Protein AF-A0A955V5C5-F1 (afdb_monomer_lite)

Radius of gyration: 26.43 Å; chains: 1; bounding box: 74×96×53 Å

Secondary structure (DSSP, 8-state):
-------------PPP-----------------GGGHHHHHHHHHHHHHHHS-TTTS-HHHHHHHHHHHHH-HHHHHHHHHHHHS--TTTSHHHHHHTTSEEE-HHHHHHHHHHHHHHT---GGGSHHHHTTEEE-B-TTSEESSGGGBTTEEEES-TTSS--EEEEEPPPTTSB-GGG-----SSEEEEETTEEEEEEEEEE-TTSB-SS--TTSEEEEEPTT-EEE-TTTTSSEEEPPPPTT-B-S-GGGSPTTEEEETTEEEEPPEE-STT-B--SSSSSSPEE-GGGT-EEETTEEE---SS-TT-B--TT---TTSS-TTEEE-TTSBEEEPBPTTSB-SSGGGBTTS-EETTTTEE------

pLDDT: mean 85.46, std 15.4, range [24.84, 97.94]

Structure (mmCIF, N/CA/C/O backbone):
data_AF-A0A955V5C5-F1
#
_entry.id   AF-A0A955V5C5-F1
#
loop_
_atom_site.group_PDB
_atom_site.id
_atom_site.type_symbol
_atom_site.label_atom_id
_atom_site.label_alt_id
_atom_site.label_comp_id
_atom_site.label_asym_id
_atom_site.label_entity_id
_atom_site.label_seq_id
_atom_site.pdbx_PDB_ins_code
_atom_site.Cartn_x
_atom_site.Cartn_y
_atom_site.Cartn_z
_atom_site.occupancy
_atom_site.B_iso_or_equiv
_atom_site.auth_seq_id
_atom_site.auth_comp_id
_atom_site.auth_asym_id
_atom_site.auth_atom_id
_atom_site.pdbx_PDB_model_num
ATOM 1 N N . MET A 1 1 ? -41.427 -70.693 -26.952 1.00 33.69 1 MET A N 1
ATOM 2 C CA . MET A 1 1 ? -40.943 -70.619 -25.551 1.00 33.69 1 MET A CA 1
ATOM 3 C C . MET A 1 1 ? -41.249 -69.189 -25.090 1.00 33.69 1 MET A C 1
ATOM 5 O O . MET A 1 1 ? -40.955 -68.292 -25.861 1.00 33.69 1 MET A O 1
ATOM 9 N N . ARG A 1 2 ? -42.164 -68.959 -24.129 1.00 27.53 2 ARG A N 1
ATOM 10 C CA . ARG A 1 2 ? -41.874 -68.698 -22.691 1.00 27.53 2 ARG A CA 1
ATOM 11 C C . ARG A 1 2 ? -40.772 -67.631 -22.507 1.00 27.53 2 ARG A C 1
ATOM 13 O O . ARG A 1 2 ? -39.658 -67.944 -22.901 1.00 27.53 2 ARG A O 1
ATOM 20 N N . HIS A 1 3 ? -40.955 -66.434 -21.924 1.00 25.06 3 HIS A N 1
ATOM 21 C CA . HIS A 1 3 ? -42.086 -65.648 -21.342 1.00 25.06 3 HIS A CA 1
ATOM 22 C C . HIS A 1 3 ? -41.760 -64.124 -21.585 1.00 25.06 3 HIS A C 1
ATOM 24 O O . HIS A 1 3 ? -40.602 -63.847 -21.876 1.00 25.06 3 HIS A O 1
ATOM 30 N N . VAL A 1 4 ? -42.632 -63.091 -21.673 1.00 26.89 4 VAL A N 1
ATOM 31 C CA . VAL A 1 4 ? -43.800 -62.603 -20.872 1.00 26.89 4 VAL A CA 1
ATOM 32 C C . VAL A 1 4 ? -43.359 -62.044 -19.499 1.00 26.89 4 VAL A C 1
ATOM 34 O O . VAL A 1 4 ? -42.840 -62.826 -18.715 1.00 26.89 4 VAL A O 1
ATOM 37 N N . THR A 1 5 ? -43.493 -60.762 -19.099 1.00 29.14 5 THR A N 1
ATOM 38 C CA . THR A 1 5 ? -44.089 -59.478 -19.620 1.00 29.14 5 THR A CA 1
ATOM 39 C C . THR A 1 5 ? -43.264 -58.293 -19.020 1.00 29.14 5 THR A C 1
ATOM 41 O O . THR A 1 5 ? -42.301 -58.589 -18.323 1.00 29.14 5 THR A O 1
ATOM 44 N N . SER A 1 6 ? -43.462 -56.965 -19.164 1.00 26.33 6 SER A N 1
ATOM 45 C CA . SER A 1 6 ? -44.472 -55.996 -19.692 1.00 26.33 6 SER A CA 1
ATOM 46 C C . SER A 1 6 ? -43.717 -54.674 -20.052 1.00 26.33 6 SER A C 1
ATOM 48 O O . SER A 1 6 ? -42.523 -54.611 -19.781 1.00 26.33 6 SER A O 1
ATOM 50 N N . LEU A 1 7 ? -44.205 -53.582 -20.676 1.00 27.39 7 LEU A N 1
ATOM 51 C CA . LEU A 1 7 ? -45.524 -52.980 -20.997 1.00 27.39 7 LEU A CA 1
ATOM 52 C C . LEU A 1 7 ? -46.204 -52.113 -19.893 1.00 27.39 7 LEU A C 1
ATOM 54 O O . LEU A 1 7 ? -46.918 -52.648 -19.047 1.00 27.39 7 LEU A O 1
ATOM 58 N N . LEU A 1 8 ? -46.065 -50.773 -19.982 1.00 24.84 8 LEU A N 1
ATOM 59 C CA . LEU A 1 8 ? -46.975 -49.737 -19.429 1.00 24.84 8 LEU A CA 1
ATOM 60 C C . LEU A 1 8 ? -46.931 -48.449 -20.300 1.00 24.84 8 LEU A C 1
ATOM 62 O O . LEU A 1 8 ? -46.049 -48.325 -21.148 1.00 24.84 8 LEU A O 1
ATOM 66 N N . PHE A 1 9 ? -47.920 -47.551 -20.176 1.00 31.42 9 PHE A N 1
ATOM 67 C CA . PHE A 1 9 ? -48.316 -46.589 -21.226 1.00 31.42 9 PHE A CA 1
ATOM 68 C C . PHE A 1 9 ? -48.916 -45.291 -20.639 1.00 31.42 9 PHE A C 1
ATOM 70 O O . PHE A 1 9 ? -49.525 -45.335 -19.572 1.00 31.42 9 PHE A O 1
ATOM 77 N N . GLY A 1 10 ? -48.843 -44.175 -21.379 1.00 28.12 10 GLY A N 1
ATOM 78 C CA . GLY A 1 10 ? -49.492 -42.889 -21.054 1.00 28.12 10 GLY A CA 1
ATOM 79 C C . GLY A 1 10 ? -48.509 -41.775 -20.640 1.00 28.12 10 GLY A C 1
ATOM 80 O O . GLY A 1 10 ? -47.426 -42.068 -20.152 1.00 28.12 10 GLY A O 1
ATOM 81 N N . LEU A 1 11 ? -48.810 -40.485 -20.833 1.00 30.36 11 LEU A N 1
ATOM 82 C CA . LEU A 1 11 ? -50.023 -39.863 -21.389 1.00 30.36 11 LEU A CA 1
ATOM 83 C C . LEU A 1 11 ? -49.635 -38.594 -22.182 1.00 30.36 11 LEU A C 1
ATOM 85 O O . LEU A 1 11 ? -48.767 -37.849 -21.735 1.00 30.36 11 LEU A O 1
ATOM 89 N N . LEU A 1 12 ? -50.276 -38.313 -23.325 1.00 40.34 12 LEU A N 1
ATOM 90 C CA . LEU A 1 12 ? -50.123 -37.006 -23.983 1.00 40.34 12 LEU A CA 1
ATOM 91 C C . LEU A 1 12 ? -50.972 -35.952 -23.263 1.00 40.34 12 LEU A C 1
ATOM 93 O O . LEU A 1 12 ? -52.177 -36.136 -23.100 1.00 40.34 12 LEU A O 1
ATOM 97 N N . ALA A 1 13 ? -50.359 -34.815 -22.941 1.00 38.25 13 ALA A N 1
ATOM 98 C CA . ALA A 1 13 ? -51.045 -33.577 -22.593 1.00 38.25 13 ALA A CA 1
ATOM 99 C C . ALA A 1 13 ? -50.516 -32.456 -23.499 1.00 38.25 13 ALA A C 1
ATOM 101 O O . ALA A 1 13 ? -49.307 -32.246 -23.588 1.00 38.25 13 ALA A O 1
ATOM 102 N N . ALA A 1 14 ? -51.411 -31.754 -24.195 1.00 48.75 14 ALA A N 1
ATOM 103 C CA . ALA A 1 14 ? -51.038 -30.606 -25.012 1.00 48.75 14 ALA A CA 1
ATOM 104 C C . ALA A 1 14 ? -50.900 -29.365 -24.118 1.00 48.75 14 ALA A C 1
ATOM 106 O O . ALA A 1 14 ? -51.868 -28.950 -23.482 1.00 48.75 14 ALA A O 1
ATOM 107 N N . VAL A 1 15 ? -49.705 -28.775 -24.085 1.00 47.34 15 VAL A 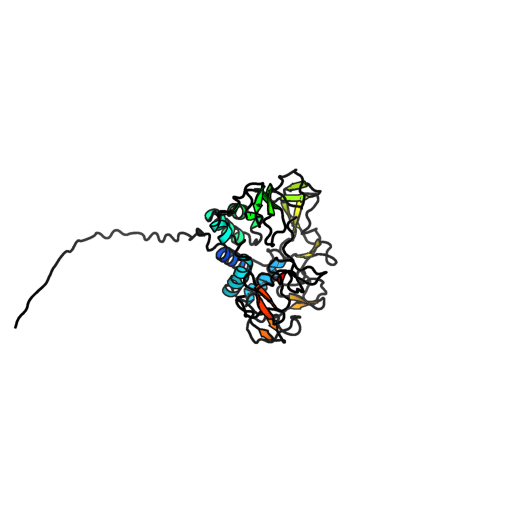N 1
ATOM 108 C CA . VAL A 1 15 ? -49.422 -27.518 -23.378 1.00 47.34 15 VAL A CA 1
ATOM 109 C C . VAL A 1 15 ? -49.365 -26.389 -24.415 1.00 47.34 15 VAL A C 1
ATOM 111 O O . VAL A 1 15 ? -48.707 -26.564 -25.443 1.00 47.34 15 VAL A O 1
ATOM 114 N N . PRO A 1 16 ? -50.052 -25.250 -24.209 1.00 52.25 16 PRO A N 1
ATOM 115 C CA . PRO A 1 16 ? -49.981 -24.129 -25.138 1.00 52.25 16 PRO A CA 1
ATOM 116 C C . PRO A 1 16 ? -48.586 -23.492 -25.128 1.00 52.25 16 PRO A C 1
ATOM 118 O O . PRO A 1 16 ? -47.964 -23.344 -24.077 1.00 52.25 16 PRO A O 1
ATOM 121 N N . LEU A 1 17 ? -48.128 -23.055 -26.304 1.00 48.47 17 LEU A N 1
ATOM 122 C CA . LEU A 1 17 ? -46.922 -22.242 -26.462 1.00 48.47 17 LEU A CA 1
ATOM 123 C C . LEU A 1 17 ? -47.148 -20.844 -25.869 1.00 48.47 17 LEU A C 1
ATOM 125 O O . LEU A 1 17 ? -47.507 -19.902 -26.574 1.00 48.47 17 LEU A O 1
ATOM 129 N N . LEU A 1 18 ? -46.926 -20.709 -24.562 1.00 47.41 18 LEU A N 1
ATOM 130 C CA . LEU A 1 18 ? -46.624 -19.416 -23.964 1.00 47.41 18 LEU A CA 1
ATOM 131 C C . LEU A 1 18 ? -45.230 -19.000 -24.433 1.00 47.41 18 LEU A C 1
ATOM 133 O O . LEU A 1 18 ? -44.246 -19.686 -24.159 1.00 47.41 18 LEU A O 1
ATOM 137 N N . ALA A 1 19 ? -45.154 -17.873 -25.137 1.00 52.81 19 ALA A N 1
ATOM 138 C CA . ALA A 1 19 ? -43.891 -17.217 -25.432 1.00 52.81 19 ALA A CA 1
ATOM 139 C C . ALA A 1 19 ? -43.334 -16.628 -24.129 1.00 52.81 19 ALA A C 1
ATOM 141 O O . ALA A 1 19 ? -43.614 -15.482 -23.780 1.00 52.81 19 ALA A O 1
ATOM 142 N N . ALA A 1 20 ? -42.582 -17.439 -23.387 1.00 45.38 20 ALA A N 1
ATOM 143 C CA . ALA A 1 20 ? -41.737 -16.936 -22.322 1.00 45.38 20 ALA A CA 1
ATOM 144 C C . ALA A 1 20 ? -40.643 -16.080 -22.968 1.00 45.38 20 ALA A C 1
ATOM 146 O O . ALA A 1 20 ? -39.737 -16.608 -23.613 1.00 45.38 20 ALA A O 1
ATOM 147 N N . CYS A 1 21 ? -40.737 -14.760 -22.808 1.00 61.56 21 CYS A N 1
ATOM 148 C CA . CYS A 1 21 ? -39.557 -13.920 -22.928 1.00 61.56 21 CYS A CA 1
ATOM 149 C C . CYS A 1 21 ? -38.563 -14.437 -21.887 1.00 61.56 21 CYS A C 1
ATOM 151 O O . CYS A 1 21 ? -38.860 -14.396 -20.692 1.00 61.56 21 CYS A O 1
ATOM 153 N N . GLY A 1 22 ? -37.435 -14.979 -22.348 1.00 45.78 22 GLY A N 1
ATOM 154 C CA . GLY A 1 22 ? -36.304 -15.261 -21.480 1.00 45.78 22 GLY A CA 1
ATOM 155 C C . GLY A 1 22 ? -35.820 -13.929 -20.940 1.00 45.78 22 GLY A C 1
ATOM 156 O O . GLY A 1 22 ? -35.173 -13.173 -21.660 1.00 45.78 22 GLY A O 1
ATOM 157 N N . ASP A 1 23 ? -36.217 -13.613 -19.713 1.00 46.69 23 ASP A N 1
ATOM 158 C CA . ASP A 1 23 ? -35.634 -12.512 -18.969 1.00 46.69 23 ASP A CA 1
ATOM 159 C C . ASP A 1 23 ? -34.246 -13.005 -18.554 1.00 46.69 23 ASP A C 1
ATOM 161 O O . ASP A 1 23 ? -34.081 -13.627 -17.501 1.00 46.69 23 ASP A O 1
ATOM 165 N N . ASP A 1 24 ? -33.276 -12.843 -19.465 1.00 47.06 24 ASP A N 1
ATOM 166 C CA . ASP A 1 24 ? -31.852 -13.126 -19.264 1.00 47.06 24 ASP A CA 1
ATOM 167 C C . ASP A 1 24 ? -31.297 -12.100 -18.269 1.00 47.06 24 ASP A C 1
ATOM 169 O O . ASP A 1 24 ? -30.481 -11.230 -18.581 1.00 47.06 24 ASP A O 1
ATOM 173 N N . GLY A 1 25 ? -31.809 -12.198 -17.042 1.00 46.94 25 GLY A N 1
ATOM 174 C CA . GLY A 1 25 ? -31.431 -11.425 -15.884 1.00 46.94 25 GLY A CA 1
ATOM 175 C C . GLY A 1 25 ? -30.006 -11.777 -15.515 1.00 46.94 25 GLY A C 1
ATOM 176 O O . GLY A 1 25 ? -29.771 -12.575 -14.608 1.00 46.94 25 GLY A O 1
ATOM 177 N N . GLY A 1 26 ? -29.064 -11.140 -16.211 1.00 51.06 26 GLY A N 1
ATOM 178 C CA . GLY A 1 26 ? -27.671 -10.991 -15.823 1.00 51.06 26 GLY A CA 1
ATOM 179 C C . GLY A 1 26 ? -27.587 -10.181 -14.536 1.00 51.06 26 GLY A C 1
ATOM 180 O O . GLY A 1 26 ? -27.101 -9.052 -14.528 1.00 51.06 26 GLY A O 1
ATOM 181 N N . GLY A 1 27 ? -28.115 -10.753 -13.453 1.00 51.66 27 GLY A N 1
ATOM 182 C CA . GLY A 1 27 ? -27.965 -10.251 -12.107 1.00 51.66 27 GLY A CA 1
ATOM 183 C C . GLY A 1 27 ? -26.479 -10.199 -11.824 1.00 51.66 27 GLY A C 1
ATOM 184 O O . GLY A 1 27 ? -25.839 -11.242 -11.678 1.00 51.66 27 GLY A O 1
ATOM 185 N N . SER A 1 28 ? -25.940 -8.978 -11.808 1.00 56.78 28 SER A N 1
ATOM 186 C CA . SER A 1 28 ? -24.555 -8.728 -11.435 1.00 56.78 28 SER A CA 1
ATOM 187 C C . SER A 1 28 ? -24.291 -9.474 -10.136 1.00 56.78 28 SER A C 1
ATOM 189 O O . SER A 1 28 ? -24.973 -9.231 -9.136 1.00 56.78 28 SER A O 1
ATOM 191 N N . SER A 1 29 ? -23.372 -10.440 -10.185 1.00 62.16 29 SER A N 1
ATOM 192 C CA . SER A 1 29 ? -23.019 -11.279 -9.042 1.00 62.16 29 SER A CA 1
ATOM 193 C C . SER A 1 29 ? -22.189 -10.445 -8.075 1.00 62.16 29 SER A C 1
ATOM 195 O O . SER A 1 29 ? -20.972 -10.582 -8.008 1.00 62.16 29 SER A O 1
ATOM 197 N N . GLY A 1 30 ? -22.866 -9.523 -7.386 1.00 70.25 30 GLY A N 1
ATOM 198 C CA . GLY A 1 30 ? -22.280 -8.677 -6.360 1.00 70.25 30 GLY A CA 1
ATOM 199 C C . GLY A 1 30 ? -21.586 -9.534 -5.311 1.00 70.25 30 GLY A C 1
ATOM 200 O O . GLY A 1 30 ? -21.964 -10.684 -5.075 1.00 70.25 30 GLY A O 1
ATOM 201 N N . VAL A 1 31 ? -20.551 -8.979 -4.694 1.00 75.62 31 VAL A N 1
ATOM 202 C CA . VAL A 1 31 ? -19.661 -9.727 -3.808 1.00 75.62 31 VAL A CA 1
ATOM 203 C C . VAL A 1 31 ? -20.363 -9.969 -2.470 1.00 75.62 31 VAL A C 1
ATOM 205 O O . VAL A 1 31 ? -20.221 -9.213 -1.517 1.00 75.62 31 VAL A O 1
ATOM 208 N N . THR A 1 32 ? -21.183 -11.019 -2.416 1.00 80.44 32 THR A N 1
ATOM 209 C CA . THR A 1 32 ? -22.024 -11.368 -1.259 1.00 80.44 32 THR A CA 1
ATOM 210 C C . THR A 1 32 ? -21.367 -12.340 -0.280 1.00 80.44 32 THR A C 1
ATOM 212 O O . THR A 1 32 ? -21.957 -12.628 0.758 1.00 80.44 32 THR A O 1
ATOM 215 N N . SER A 1 33 ? -20.186 -12.879 -0.598 1.00 92.12 33 SER A N 1
ATOM 216 C CA . SER A 1 33 ? -19.415 -13.737 0.311 1.00 92.12 33 SER A CA 1
ATOM 217 C C . SER A 1 33 ? -18.205 -12.972 0.844 1.00 92.12 33 SER A C 1
ATOM 219 O O . SER A 1 33 ? -17.474 -12.417 0.024 1.00 92.12 33 SER A O 1
ATOM 221 N N . PRO A 1 34 ? -17.935 -13.003 2.163 1.00 92.31 34 PRO A N 1
ATOM 222 C CA . PRO A 1 34 ? -16.652 -12.573 2.708 1.00 92.31 34 PRO A CA 1
ATOM 223 C C . PRO A 1 34 ? -15.476 -13.357 2.120 1.00 92.31 34 PRO A C 1
ATOM 225 O O . PRO A 1 34 ? -14.408 -12.794 1.981 1.00 92.31 34 PRO A O 1
ATOM 228 N N . SER A 1 35 ? -15.678 -14.621 1.721 1.00 91.88 35 SER A N 1
ATOM 229 C CA . SER A 1 35 ? -14.629 -15.542 1.244 1.00 91.88 35 SER A CA 1
ATOM 230 C C . SER A 1 35 ? -14.081 -15.250 -0.172 1.00 91.88 35 SER A C 1
ATOM 232 O O . SER A 1 35 ? -13.741 -16.188 -0.903 1.00 91.88 35 SER A O 1
ATOM 234 N N . ARG A 1 36 ? -14.210 -14.000 -0.629 1.00 93.06 36 ARG A N 1
ATOM 235 C CA . ARG A 1 36 ? -13.770 -13.463 -1.932 1.00 93.06 36 ARG A CA 1
ATOM 236 C C . ARG A 1 36 ? -13.404 -11.972 -1.831 1.00 93.06 36 ARG A C 1
ATOM 238 O O . ARG A 1 36 ? -13.372 -11.292 -2.857 1.00 93.06 36 ARG A O 1
ATOM 245 N N . ILE A 1 37 ? -13.181 -11.437 -0.627 1.00 92.56 37 ILE A N 1
ATOM 246 C CA . ILE A 1 37 ? -12.833 -10.019 -0.436 1.00 92.56 37 ILE A CA 1
ATOM 247 C C . ILE A 1 37 ? -11.498 -9.743 -1.127 1.00 92.56 37 ILE A C 1
ATOM 249 O O . ILE A 1 37 ? -11.409 -8.840 -1.961 1.00 92.56 37 ILE A O 1
ATOM 253 N N . ASP A 1 38 ? -10.499 -10.578 -0.850 1.00 91.12 38 ASP A N 1
ATOM 254 C CA . ASP A 1 38 ? -9.128 -10.351 -1.304 1.00 91.12 38 ASP A CA 1
ATOM 255 C C . ASP A 1 38 ? -8.992 -10.608 -2.817 1.00 91.12 38 ASP A C 1
ATOM 257 O O . ASP A 1 38 ? -8.320 -9.858 -3.528 1.00 91.12 38 ASP A O 1
ATOM 261 N N . GLU A 1 39 ? -9.722 -11.605 -3.339 1.00 92.25 39 GLU A N 1
ATOM 262 C CA . GLU A 1 39 ? -9.827 -11.895 -4.777 1.00 92.25 39 GLU A CA 1
ATOM 263 C C . GLU A 1 39 ? -10.420 -10.705 -5.551 1.00 92.25 39 GLU A C 1
ATOM 265 O O . GLU A 1 39 ? -9.890 -10.302 -6.588 1.00 92.25 39 GLU A O 1
ATOM 270 N N . GLU A 1 40 ? -11.509 -10.118 -5.048 1.00 94.56 40 GLU A N 1
ATOM 271 C CA . GLU A 1 40 ? -12.215 -9.018 -5.711 1.00 94.56 40 GLU A CA 1
ATOM 272 C C . GLU A 1 40 ? -11.496 -7.670 -5.530 1.00 94.56 40 GLU A C 1
ATOM 274 O O . GLU A 1 40 ? -11.513 -6.847 -6.450 1.00 94.56 40 GLU A O 1
ATOM 279 N N . MET A 1 41 ? -10.780 -7.453 -4.419 1.00 93.69 41 MET A N 1
ATOM 280 C CA . MET A 1 41 ? -9.831 -6.338 -4.277 1.00 93.69 41 MET A CA 1
ATOM 281 C C . MET A 1 41 ? -8.691 -6.448 -5.294 1.00 93.69 41 MET A C 1
ATOM 283 O O . MET A 1 41 ? -8.454 -5.499 -6.045 1.00 93.69 41 MET A O 1
ATOM 287 N N . ALA A 1 42 ? -8.024 -7.603 -5.378 1.00 93.69 42 ALA A N 1
ATOM 288 C CA . ALA A 1 42 ? -6.923 -7.821 -6.316 1.00 93.69 42 ALA A CA 1
ATOM 289 C C . ALA A 1 42 ? -7.380 -7.737 -7.781 1.00 93.69 42 ALA A C 1
ATOM 291 O O . ALA A 1 42 ? -6.705 -7.123 -8.611 1.00 93.69 42 ALA A O 1
ATOM 292 N N . ALA A 1 43 ? -8.561 -8.279 -8.102 1.00 94.75 43 ALA A N 1
ATOM 293 C CA . ALA A 1 43 ? -9.184 -8.103 -9.408 1.00 94.75 43 ALA A CA 1
ATOM 294 C C . ALA A 1 43 ? -9.437 -6.622 -9.716 1.00 94.75 43 ALA A C 1
ATOM 296 O O . ALA A 1 43 ? -9.037 -6.153 -10.777 1.00 94.75 43 ALA A O 1
ATOM 297 N N . THR A 1 44 ? -10.023 -5.875 -8.778 1.00 94.38 44 THR A N 1
ATOM 298 C CA . THR A 1 44 ? -10.321 -4.442 -8.933 1.00 94.38 44 THR A CA 1
ATOM 299 C C . THR A 1 44 ? -9.067 -3.599 -9.145 1.00 94.38 44 THR A C 1
ATOM 301 O O . THR A 1 44 ? -9.041 -2.772 -10.053 1.00 94.38 44 THR A O 1
ATOM 304 N N . PHE A 1 45 ? -8.015 -3.832 -8.360 1.00 93.25 45 PHE A N 1
ATOM 305 C CA . PHE A 1 45 ? -6.741 -3.124 -8.488 1.00 93.25 45 PHE A CA 1
ATOM 306 C C . PHE A 1 45 ? -6.095 -3.388 -9.857 1.00 93.25 45 PHE A C 1
ATOM 308 O O . PHE A 1 45 ? -5.728 -2.451 -10.561 1.00 93.25 45 PHE A O 1
ATOM 315 N N . CYS A 1 46 ? -6.039 -4.649 -10.296 1.00 94.50 46 CYS A N 1
ATOM 316 C CA . CYS A 1 46 ? -5.510 -5.002 -11.615 1.00 94.50 46 CYS A CA 1
ATOM 317 C C . CYS A 1 46 ? -6.383 -4.507 -12.782 1.00 94.50 46 CYS A C 1
ATOM 319 O O . CYS A 1 46 ? -5.844 -4.174 -13.836 1.00 94.50 46 CYS A O 1
ATOM 321 N N . ASP A 1 47 ? -7.706 -4.419 -12.610 1.00 93.62 47 ASP A N 1
ATOM 322 C CA . ASP A 1 47 ? -8.609 -3.825 -13.602 1.00 93.62 47 ASP A CA 1
ATOM 323 C C . ASP A 1 47 ? -8.358 -2.315 -13.743 1.00 93.62 47 ASP A C 1
ATOM 325 O O . ASP A 1 47 ? -8.331 -1.811 -14.865 1.00 93.62 47 ASP A O 1
ATOM 329 N N . ILE A 1 48 ? -8.124 -1.598 -12.634 1.00 91.81 48 ILE A N 1
ATOM 330 C CA . ILE A 1 48 ? -7.718 -0.181 -12.633 1.00 91.81 48 ILE A CA 1
ATOM 331 C C . ILE A 1 48 ? -6.383 -0.028 -13.374 1.00 91.81 48 ILE A C 1
ATOM 333 O O . ILE A 1 48 ? -6.325 0.687 -14.372 1.00 91.81 48 ILE A O 1
ATOM 337 N N . LEU A 1 49 ? -5.342 -0.766 -12.970 1.00 90.50 49 LEU A N 1
ATOM 338 C CA . LEU A 1 49 ? -4.013 -0.708 -13.600 1.00 90.50 49 LEU A CA 1
ATOM 339 C C . LEU A 1 49 ? -4.009 -1.024 -15.108 1.00 90.50 49 LEU A C 1
ATOM 341 O O . LEU A 1 49 ? -3.115 -0.572 -15.817 1.00 90.50 49 LEU A O 1
ATOM 345 N N . ALA A 1 50 ? -4.968 -1.818 -15.594 1.00 90.69 50 ALA A N 1
ATOM 346 C CA . ALA A 1 50 ? -5.054 -2.229 -16.996 1.00 90.69 50 ALA A CA 1
ATOM 347 C C . ALA A 1 50 ? -5.982 -1.356 -17.865 1.00 90.69 50 ALA A C 1
ATOM 349 O O . ALA A 1 50 ? -5.948 -1.484 -19.090 1.00 90.69 50 ALA A O 1
ATOM 350 N N . SER A 1 51 ? -6.837 -0.522 -17.262 1.00 89.12 51 SER A N 1
ATOM 351 C CA . SER A 1 51 ? -7.871 0.254 -17.973 1.00 89.12 51 SER A CA 1
ATOM 352 C C . SER A 1 51 ? -7.770 1.771 -17.794 1.00 89.12 51 SER A C 1
ATOM 354 O O . SER A 1 51 ? -8.275 2.514 -18.637 1.00 89.12 51 SER A O 1
ATOM 356 N N . CYS A 1 52 ? -7.109 2.231 -16.732 1.00 87.88 52 CYS A N 1
ATOM 357 C CA . CYS A 1 52 ? -6.945 3.641 -16.410 1.00 87.88 52 CYS A CA 1
ATOM 358 C C . CYS A 1 52 ? -5.667 4.229 -17.014 1.00 87.88 52 CYS A C 1
ATOM 360 O O . CYS A 1 52 ? -4.629 3.575 -17.084 1.00 87.88 52 CYS A O 1
ATOM 362 N N . ASP A 1 53 ? -5.735 5.499 -17.411 1.00 80.12 53 ASP A N 1
ATOM 363 C CA . ASP A 1 53 ? -4.572 6.239 -17.894 1.00 80.12 53 ASP A CA 1
ATOM 364 C C . ASP A 1 53 ? -3.632 6.567 -16.718 1.00 80.12 53 ASP A C 1
ATOM 366 O O . ASP A 1 53 ? -4.009 7.269 -15.770 1.00 80.12 53 ASP A O 1
ATOM 370 N N . ALA A 1 54 ? -2.394 6.076 -16.801 1.00 67.00 54 ALA A N 1
ATOM 371 C CA . ALA A 1 54 ? -1.336 6.264 -15.811 1.00 67.00 54 ALA A CA 1
ATOM 372 C C . ALA A 1 54 ? -0.917 7.739 -15.617 1.00 67.00 54 ALA A C 1
ATOM 374 O O . ALA A 1 54 ? -0.201 8.055 -14.670 1.00 67.00 54 ALA A O 1
ATOM 375 N N . THR A 1 55 ? -1.378 8.666 -16.463 1.00 58.84 55 THR A N 1
ATOM 376 C CA . THR A 1 55 ? -1.228 10.118 -16.255 1.00 58.84 55 THR A CA 1
ATOM 377 C C . THR A 1 55 ? -2.222 10.717 -15.255 1.00 58.84 55 THR A C 1
ATOM 379 O O . THR A 1 55 ? -2.036 11.867 -14.850 1.00 58.84 55 THR A O 1
ATOM 382 N N . SER A 1 56 ? -3.267 9.973 -14.871 1.00 53.78 56 SER A N 1
ATOM 383 C CA . SER A 1 56 ? -4.333 10.421 -13.957 1.00 53.78 56 SER A CA 1
ATOM 384 C C . SER A 1 56 ? -4.265 9.802 -12.557 1.00 53.78 56 SER A C 1
ATOM 386 O O . SER A 1 56 ? -4.730 10.411 -11.594 1.00 53.78 56 SER A O 1
ATOM 388 N N . ALA A 1 57 ? -3.671 8.614 -12.435 1.00 50.59 57 ALA A N 1
ATOM 389 C CA . ALA A 1 57 ? -3.475 7.929 -11.165 1.00 50.59 57 ALA A CA 1
ATOM 390 C C . ALA A 1 57 ? -2.161 8.371 -10.484 1.00 50.59 57 ALA A C 1
ATOM 392 O O . ALA A 1 57 ? -1.224 8.836 -11.134 1.00 50.59 57 ALA A O 1
ATOM 393 N N . GLN A 1 58 ? -2.091 8.247 -9.153 1.00 64.12 58 GLN A N 1
ATOM 394 C CA . GLN A 1 58 ? -0.960 8.744 -8.353 1.00 64.12 58 GLN A CA 1
ATOM 395 C C . GLN A 1 58 ? 0.372 8.119 -8.801 1.00 64.12 58 GLN A C 1
ATOM 397 O O . GLN A 1 58 ? 0.402 6.941 -9.155 1.00 64.12 58 GLN A O 1
ATOM 402 N N . THR A 1 59 ? 1.479 8.870 -8.746 1.00 64.44 59 THR A N 1
ATOM 403 C CA . THR A 1 59 ? 2.763 8.545 -9.409 1.00 64.44 59 THR A CA 1
ATOM 404 C C . THR A 1 59 ? 3.278 7.116 -9.186 1.00 64.44 59 THR A C 1
ATOM 406 O O . THR A 1 59 ? 3.899 6.540 -10.077 1.00 64.44 59 THR A O 1
ATOM 409 N N . GLU A 1 60 ? 3.015 6.520 -8.022 1.00 69.12 60 GLU A N 1
ATOM 410 C CA . GLU A 1 60 ? 3.409 5.144 -7.687 1.00 69.12 60 GLU A CA 1
ATOM 411 C C . GLU A 1 60 ? 2.693 4.088 -8.547 1.00 69.12 60 GLU A C 1
ATOM 413 O O . GLU A 1 60 ? 3.305 3.110 -8.980 1.00 69.12 60 GLU A O 1
ATOM 418 N N . THR A 1 61 ? 1.414 4.312 -8.871 1.00 78.75 61 THR A N 1
ATOM 419 C CA . THR A 1 61 ? 0.604 3.403 -9.701 1.00 78.75 61 THR A CA 1
ATOM 420 C C . THR A 1 61 ? 1.168 3.226 -11.108 1.00 78.75 61 THR A C 1
ATOM 422 O O . THR A 1 61 ? 0.973 2.168 -11.696 1.00 78.75 61 THR A O 1
ATOM 425 N N . ARG A 1 62 ? 1.934 4.198 -11.627 1.00 82.00 62 ARG A N 1
ATOM 426 C CA . ARG A 1 62 ? 2.570 4.132 -12.955 1.00 82.00 62 ARG A CA 1
ATOM 427 C C . ARG A 1 62 ? 3.543 2.957 -13.066 1.00 82.00 62 ARG A C 1
ATOM 429 O O . ARG A 1 62 ? 3.567 2.267 -14.082 1.00 82.00 62 ARG A O 1
ATOM 436 N N . ILE A 1 63 ? 4.302 2.691 -11.999 1.00 83.50 63 ILE A N 1
ATOM 437 C CA . ILE A 1 63 ? 5.231 1.554 -11.933 1.00 83.50 63 ILE A CA 1
ATOM 438 C C . ILE A 1 63 ? 4.437 0.244 -11.871 1.00 83.50 63 ILE A C 1
ATOM 440 O O . ILE A 1 63 ? 4.715 -0.678 -12.637 1.00 83.50 63 ILE A O 1
ATOM 444 N N . TYR A 1 64 ? 3.404 0.171 -11.027 1.00 86.81 64 TYR A N 1
ATOM 445 C CA . TYR A 1 64 ? 2.550 -1.016 -10.937 1.00 86.81 64 TYR A CA 1
ATOM 446 C C . TYR A 1 64 ? 1.787 -1.304 -12.242 1.00 86.81 64 TYR A C 1
ATOM 448 O O . TYR A 1 64 ? 1.684 -2.465 -12.627 1.00 86.81 64 TYR A O 1
ATOM 456 N N . ALA A 1 65 ? 1.314 -0.282 -12.962 1.00 87.44 65 ALA A N 1
ATOM 457 C CA . ALA A 1 65 ? 0.631 -0.422 -14.249 1.00 87.44 65 ALA A CA 1
ATOM 458 C C . ALA A 1 65 ? 1.570 -0.979 -15.328 1.00 87.44 65 ALA A C 1
ATOM 460 O O . ALA A 1 65 ? 1.219 -1.927 -16.027 1.00 87.44 65 ALA A O 1
ATOM 461 N N . TRP A 1 66 ? 2.799 -0.463 -15.407 1.00 88.75 66 TRP A N 1
ATOM 462 C CA . TRP A 1 66 ? 3.844 -0.974 -16.297 1.00 88.75 66 TRP A CA 1
ATOM 463 C C . TRP A 1 66 ? 4.215 -2.439 -15.992 1.00 88.75 66 TRP A C 1
ATOM 465 O O . TRP A 1 66 ? 4.274 -3.267 -16.907 1.00 88.75 66 TRP A O 1
ATOM 475 N N . LEU A 1 67 ? 4.369 -2.796 -14.710 1.00 90.25 67 LEU A N 1
ATOM 476 C CA . LEU A 1 67 ? 4.590 -4.183 -14.279 1.00 90.25 67 LEU A CA 1
ATOM 477 C C . LEU A 1 67 ? 3.402 -5.099 -14.630 1.00 90.25 67 LEU A C 1
ATOM 479 O O . LEU A 1 67 ? 3.614 -6.204 -15.141 1.00 90.25 67 LEU A O 1
ATOM 483 N N . ALA A 1 68 ? 2.166 -4.642 -14.406 1.00 90.75 68 ALA A N 1
ATOM 484 C CA . ALA A 1 68 ? 0.938 -5.392 -14.673 1.00 90.75 68 ALA A CA 1
ATOM 485 C C . ALA A 1 68 ? 0.690 -5.595 -16.173 1.00 90.75 68 ALA A C 1
ATOM 487 O O . ALA A 1 68 ? 0.330 -6.695 -16.592 1.00 90.75 68 ALA A O 1
ATOM 488 N N . ALA A 1 69 ? 0.936 -4.571 -16.993 1.00 90.75 69 ALA A N 1
ATOM 489 C CA . ALA A 1 69 ? 0.828 -4.644 -18.447 1.00 90.75 69 ALA A CA 1
ATOM 490 C C . ALA A 1 69 ? 1.820 -5.655 -19.046 1.00 90.75 69 ALA A C 1
ATOM 492 O O . ALA A 1 69 ? 1.473 -6.383 -19.975 1.00 90.75 69 ALA A O 1
ATOM 493 N N . ALA A 1 70 ? 3.033 -5.745 -18.488 1.00 90.81 70 ALA A N 1
ATOM 494 C CA . ALA A 1 70 ? 4.033 -6.721 -18.910 1.00 90.81 70 ALA A CA 1
ATOM 495 C C . ALA A 1 70 ? 3.734 -8.151 -18.413 1.00 90.81 70 ALA A C 1
ATOM 497 O O . ALA A 1 70 ? 3.919 -9.106 -19.166 1.00 90.81 70 ALA A O 1
ATOM 498 N N . ALA A 1 71 ? 3.275 -8.320 -17.166 1.00 93.06 71 ALA A N 1
ATOM 499 C CA . ALA A 1 71 ? 2.981 -9.638 -16.587 1.00 93.06 71 ALA A CA 1
ATOM 500 C C . ALA A 1 71 ? 1.636 -10.233 -17.054 1.00 93.06 71 ALA A C 1
ATOM 502 O O . ALA A 1 71 ? 1.471 -11.453 -17.094 1.00 93.06 71 ALA A O 1
ATOM 503 N N . GLY A 1 72 ? 0.678 -9.377 -17.409 1.00 94.06 72 GLY A N 1
ATOM 504 C CA . GLY A 1 72 ? -0.684 -9.736 -17.789 1.00 94.06 72 GLY A CA 1
ATOM 505 C C . GLY A 1 72 ? -1.647 -9.893 -16.595 1.00 94.06 72 GLY A C 1
ATOM 506 O O . GLY A 1 72 ? -1.216 -10.084 -15.453 1.00 94.06 72 GLY A O 1
ATOM 507 N N . PRO A 1 73 ? -2.978 -9.852 -16.829 1.00 92.62 73 PRO A N 1
ATOM 508 C CA . PRO A 1 73 ? -3.963 -9.704 -15.750 1.00 92.62 73 PRO A CA 1
ATOM 509 C C . PRO A 1 73 ? -3.980 -10.840 -14.721 1.00 92.62 73 PRO A C 1
ATOM 511 O O . PRO A 1 73 ? -4.207 -10.589 -13.542 1.00 92.62 73 PRO A O 1
ATOM 514 N N . ALA A 1 74 ? -3.732 -12.085 -15.139 1.00 93.81 74 ALA A N 1
ATOM 515 C CA . ALA A 1 74 ? -3.720 -13.232 -14.227 1.00 93.81 74 ALA A CA 1
ATOM 516 C C . ALA A 1 74 ? -2.540 -13.173 -13.242 1.00 93.81 74 ALA A C 1
ATOM 518 O O . ALA A 1 74 ? -2.724 -13.407 -12.052 1.00 93.81 74 ALA A O 1
ATOM 519 N N . ALA A 1 75 ? -1.355 -12.803 -13.732 1.00 92.00 75 ALA A N 1
ATOM 520 C CA . ALA A 1 75 ? -0.147 -12.660 -12.927 1.00 92.00 75 ALA A CA 1
ATOM 521 C C . ALA A 1 75 ? -0.242 -11.446 -11.983 1.00 92.00 75 ALA A C 1
ATOM 523 O O . ALA A 1 75 ? 0.079 -11.556 -10.804 1.00 92.00 75 ALA A O 1
ATOM 524 N N . CYS A 1 76 ? -0.806 -10.326 -12.460 1.00 94.25 76 CYS A N 1
ATOM 525 C CA . CYS A 1 76 ? -1.158 -9.196 -11.596 1.00 94.25 76 CYS A CA 1
ATOM 526 C C . CYS A 1 76 ? -2.086 -9.630 -10.447 1.00 94.25 76 CYS A C 1
ATOM 528 O O . CYS A 1 76 ? -1.795 -9.338 -9.291 1.00 94.25 76 CYS A O 1
ATOM 530 N N . ARG A 1 77 ? -3.177 -10.359 -10.730 1.00 94.44 77 ARG A N 1
ATOM 531 C CA . ARG A 1 77 ? -4.149 -10.764 -9.697 1.00 94.44 77 ARG A CA 1
ATOM 532 C C . ARG A 1 77 ? -3.574 -11.755 -8.684 1.00 94.44 77 ARG A C 1
ATOM 534 O O . ARG A 1 77 ? -3.883 -11.638 -7.507 1.00 94.44 77 ARG A O 1
ATOM 541 N N . ASP A 1 78 ? -2.721 -12.679 -9.119 1.00 90.12 78 ASP A N 1
ATOM 542 C CA . ASP A 1 78 ? -1.984 -13.595 -8.238 1.00 90.12 78 ASP A CA 1
ATOM 543 C C . ASP A 1 78 ? -1.002 -12.836 -7.322 1.00 90.12 78 ASP A C 1
ATOM 545 O O . ASP A 1 78 ? -0.985 -13.046 -6.110 1.00 90.12 78 ASP A O 1
ATOM 549 N N . TYR A 1 79 ? -0.247 -11.881 -7.877 1.00 89.50 79 TYR A N 1
ATOM 550 C CA . TYR A 1 79 ? 0.684 -11.039 -7.123 1.00 89.50 79 TYR A CA 1
ATOM 551 C C . TYR A 1 79 ? -0.027 -10.115 -6.121 1.00 89.50 79 TYR A C 1
ATOM 553 O O . TYR A 1 79 ? 0.279 -10.156 -4.930 1.00 89.50 79 TYR A O 1
ATOM 561 N N . ILE A 1 80 ? -1.004 -9.321 -6.572 1.00 90.44 80 ILE A N 1
ATOM 562 C CA . ILE A 1 80 ? -1.766 -8.408 -5.707 1.00 90.44 80 ILE A CA 1
ATOM 563 C C . ILE A 1 80 ? -2.617 -9.192 -4.700 1.00 90.44 80 ILE A C 1
ATOM 565 O O . ILE A 1 80 ? -2.730 -8.764 -3.558 1.00 90.44 80 ILE A O 1
ATOM 569 N N . GLY A 1 81 ? -3.136 -10.371 -5.059 1.00 90.31 81 GLY A N 1
ATOM 570 C CA . GLY A 1 81 ? -3.815 -11.272 -4.122 1.00 90.31 81 GLY A CA 1
ATOM 571 C C . GLY A 1 81 ? -2.919 -11.667 -2.946 1.00 90.31 81 GLY A C 1
ATOM 572 O O . GLY A 1 81 ? -3.344 -11.560 -1.799 1.00 90.31 81 GLY A O 1
ATOM 573 N N . SER A 1 82 ? -1.648 -12.009 -3.204 1.00 84.75 82 SER A N 1
ATOM 574 C CA . SER A 1 82 ? -0.664 -12.246 -2.133 1.00 84.75 82 SER A CA 1
ATOM 575 C C . SER A 1 82 ? -0.268 -11.000 -1.326 1.00 84.75 82 SER A C 1
ATOM 577 O O . SER A 1 82 ? 0.296 -11.163 -0.252 1.00 84.75 82 SER A O 1
ATOM 579 N N . ILE A 1 83 ? -0.566 -9.779 -1.794 1.00 85.94 83 ILE A N 1
ATOM 580 C CA . ILE A 1 83 ? -0.397 -8.545 -1.001 1.00 85.94 83 ILE A CA 1
ATOM 581 C C . ILE A 1 83 ? -1.636 -8.268 -0.140 1.00 85.94 83 ILE A C 1
ATOM 583 O O . ILE A 1 83 ? -1.507 -7.912 1.026 1.00 85.94 83 ILE A O 1
ATOM 587 N N . VAL A 1 84 ? -2.838 -8.423 -0.702 1.00 87.38 84 VAL A N 1
ATOM 588 C CA . VAL A 1 84 ? -4.096 -8.097 -0.009 1.00 87.38 84 VAL A CA 1
ATOM 589 C C . VAL A 1 84 ? -4.420 -9.103 1.100 1.00 87.38 84 VAL A C 1
ATOM 591 O O . VAL A 1 84 ? -4.901 -8.689 2.149 1.00 87.38 84 VAL A O 1
ATOM 594 N N . ALA A 1 85 ? -4.110 -10.390 0.904 1.00 83.69 85 ALA A N 1
ATOM 595 C CA . ALA A 1 85 ? -4.361 -11.432 1.904 1.00 83.69 85 ALA A CA 1
ATOM 596 C C . ALA A 1 85 ? -3.559 -11.247 3.211 1.00 83.69 85 ALA A C 1
ATOM 598 O O . ALA A 1 85 ? -4.007 -11.688 4.270 1.00 83.69 85 ALA A O 1
ATOM 599 N N . GLY A 1 86 ? -2.390 -10.591 3.140 1.00 80.88 86 GLY A N 1
ATOM 600 C CA . GLY A 1 86 ? -1.578 -10.197 4.294 1.00 80.88 86 GLY A CA 1
ATOM 601 C C . GLY A 1 86 ? -1.272 -11.339 5.270 1.00 80.88 86 GLY A C 1
ATOM 602 O O . GLY A 1 86 ? -0.769 -12.397 4.892 1.00 80.88 86 GLY A O 1
ATOM 603 N N . ASP A 1 87 ? -1.563 -11.112 6.551 1.00 80.88 87 ASP A N 1
ATOM 604 C CA . ASP A 1 87 ? -1.594 -12.159 7.570 1.00 80.88 87 ASP A CA 1
ATOM 605 C C . ASP A 1 87 ? -3.019 -12.743 7.696 1.00 80.88 87 ASP A C 1
ATOM 607 O O . ASP A 1 87 ? -3.942 -12.005 8.037 1.00 80.88 87 ASP A O 1
ATOM 611 N N . PRO A 1 88 ? -3.229 -14.062 7.514 1.00 81.44 88 PRO A N 1
ATOM 612 C CA . PRO A 1 88 ? -4.516 -14.714 7.716 1.00 81.44 88 PRO A CA 1
ATOM 613 C C . PRO A 1 88 ? -5.190 -14.434 9.063 1.00 81.44 88 PRO A C 1
ATOM 615 O O . PRO A 1 88 ? -6.417 -14.424 9.093 1.00 81.44 88 PRO A O 1
ATOM 618 N N . ALA A 1 89 ? -4.457 -14.194 10.157 1.00 83.19 89 ALA A N 1
ATOM 619 C CA . ALA A 1 89 ? -5.059 -13.896 11.460 1.00 83.19 89 ALA A CA 1
ATOM 620 C C . ALA A 1 89 ? -5.663 -12.478 11.547 1.00 83.19 89 ALA A C 1
ATOM 622 O O . ALA A 1 89 ? -6.577 -12.258 12.344 1.00 83.19 89 ALA A O 1
ATOM 623 N N . THR A 1 90 ? -5.202 -11.546 10.709 1.00 86.31 90 THR A N 1
ATOM 624 C CA . THR A 1 90 ? -5.710 -10.166 10.587 1.00 86.31 90 THR A CA 1
ATOM 625 C C . THR A 1 90 ? -6.423 -9.889 9.254 1.00 86.31 90 THR A C 1
ATOM 627 O O . THR A 1 90 ? -7.023 -8.828 9.085 1.00 86.31 90 THR A O 1
ATOM 630 N N . SER A 1 91 ? -6.436 -10.857 8.330 1.00 89.81 91 SER A N 1
ATOM 631 C CA . SER A 1 91 ? -7.171 -10.807 7.060 1.00 89.81 91 SER A CA 1
ATOM 632 C C . SER A 1 91 ? -8.661 -10.519 7.270 1.00 89.81 91 SER A C 1
ATOM 634 O O . SER A 1 91 ? -9.300 -11.042 8.190 1.00 89.81 91 SER A O 1
ATOM 636 N N . ARG A 1 92 ? -9.264 -9.715 6.385 1.00 92.44 92 ARG A N 1
ATOM 637 C CA . ARG A 1 92 ? -10.673 -9.304 6.528 1.00 92.44 92 ARG A CA 1
ATOM 638 C C . ARG A 1 92 ? -11.630 -10.494 6.511 1.00 92.44 92 ARG A C 1
ATOM 640 O O . ARG A 1 92 ? -12.627 -10.482 7.232 1.00 92.44 92 ARG A O 1
ATOM 647 N N . GLU A 1 93 ? -11.309 -11.547 5.763 1.00 91.75 93 GLU A N 1
ATOM 648 C CA . GLU A 1 93 ? -12.102 -12.779 5.736 1.00 91.75 93 GLU A CA 1
ATOM 649 C C . GLU A 1 93 ? -12.109 -13.484 7.108 1.00 91.75 93 GLU A C 1
ATOM 651 O O . GLU A 1 93 ? -13.172 -13.893 7.590 1.00 91.75 93 GLU A O 1
ATOM 656 N N . ALA A 1 94 ? -10.958 -13.555 7.790 1.00 91.69 94 ALA A N 1
ATOM 657 C CA . ALA A 1 94 ? -10.854 -14.118 9.136 1.00 91.69 94 ALA A CA 1
ATOM 658 C C . ALA A 1 94 ? -11.489 -13.220 10.207 1.00 91.69 94 ALA A C 1
ATOM 660 O O . ALA A 1 94 ? -12.180 -13.727 11.092 1.00 91.69 94 ALA A O 1
ATOM 661 N N . LEU A 1 95 ? -11.333 -11.895 10.109 1.00 94.81 95 LEU A N 1
ATOM 662 C CA . LEU A 1 95 ? -11.968 -10.946 11.028 1.00 94.81 95 LEU A CA 1
ATOM 663 C C . LEU A 1 95 ? -13.504 -10.997 10.946 1.00 94.81 95 LEU A C 1
ATOM 665 O O . LEU A 1 95 ? -14.175 -10.917 11.979 1.00 94.81 95 LEU A O 1
ATOM 669 N N . VAL A 1 96 ? -14.073 -11.192 9.748 1.00 96.19 96 VAL A N 1
ATOM 670 C CA . VAL A 1 96 ? -15.514 -11.454 9.577 1.00 96.19 96 VAL A CA 1
ATOM 671 C C . VAL A 1 96 ? -15.894 -12.812 10.170 1.00 96.19 96 VAL A C 1
ATOM 673 O O . VAL A 1 96 ? -16.885 -12.904 10.896 1.00 96.19 96 VAL A O 1
ATOM 676 N N . ALA A 1 97 ? -15.111 -13.867 9.919 1.00 95.50 97 ALA A N 1
ATOM 677 C CA . ALA A 1 97 ? -15.377 -15.204 10.459 1.00 95.50 97 ALA A CA 1
ATOM 678 C C . ALA A 1 97 ? -15.309 -15.259 12.001 1.00 95.50 97 ALA A C 1
ATOM 680 O O . ALA A 1 97 ? -16.076 -15.991 12.628 1.00 95.50 97 ALA A O 1
ATOM 681 N N . ALA A 1 98 ? -14.440 -14.451 12.614 1.00 96.25 98 ALA A N 1
ATOM 682 C CA . ALA A 1 98 ? -14.339 -14.259 14.059 1.00 96.25 98 ALA A CA 1
ATOM 683 C C . ALA A 1 98 ? -15.417 -13.315 14.635 1.00 96.25 98 ALA A C 1
ATOM 685 O O . ALA A 1 98 ? -15.521 -13.175 15.854 1.00 96.25 98 ALA A O 1
ATOM 686 N N . GLY A 1 99 ? -16.209 -12.647 13.787 1.00 97.50 99 GLY A N 1
ATOM 687 C CA . GLY A 1 99 ? -17.202 -11.646 14.194 1.00 97.50 99 GLY A CA 1
ATOM 688 C C . GLY A 1 99 ? -16.599 -10.350 14.750 1.00 97.50 99 GLY A C 1
ATOM 689 O O . GLY A 1 99 ? -17.299 -9.600 15.431 1.00 97.50 99 GLY A O 1
ATOM 690 N N . ARG A 1 100 ? -15.310 -10.099 14.487 1.00 97.56 100 ARG A N 1
ATOM 691 C CA . ARG A 1 100 ? -14.530 -8.927 14.930 1.00 97.56 100 ARG A CA 1
ATOM 692 C C . ARG A 1 100 ? -14.767 -7.711 14.029 1.00 97.56 100 ARG A C 1
ATOM 694 O O . ARG A 1 100 ? -14.704 -6.578 14.499 1.00 97.56 100 ARG A O 1
ATOM 701 N N . ILE A 1 101 ? -15.139 -7.955 12.770 1.00 97.62 101 ILE A N 1
ATOM 702 C CA . ILE A 1 101 ? -15.737 -6.965 11.864 1.00 97.62 101 ILE A CA 1
ATOM 703 C C . ILE A 1 101 ? -17.035 -7.506 11.256 1.00 97.62 101 ILE A C 1
ATOM 705 O O . ILE A 1 101 ? -17.265 -8.714 11.189 1.00 97.62 101 ILE A O 1
ATOM 709 N N . THR A 1 102 ? -17.889 -6.600 10.792 1.00 97.38 102 THR A N 1
ATOM 710 C CA . THR A 1 102 ? -19.049 -6.898 9.938 1.00 97.38 102 THR A CA 1
ATOM 711 C C . THR A 1 102 ? -18.764 -6.499 8.491 1.00 97.38 102 THR A C 1
ATOM 713 O O . THR A 1 102 ? -17.935 -5.623 8.253 1.00 97.38 102 THR A O 1
ATOM 716 N N . PHE A 1 103 ? -19.443 -7.144 7.536 1.00 96.75 103 PHE A N 1
ATOM 717 C CA . PHE A 1 103 ? -19.253 -6.944 6.095 1.00 96.75 103 PHE A CA 1
ATOM 718 C C . PHE A 1 103 ? -20.576 -6.613 5.389 1.00 96.75 103 PHE A C 1
ATOM 720 O O . PHE A 1 103 ? -21.512 -7.414 5.426 1.00 96.75 103 PHE A O 1
ATOM 727 N N . ASP A 1 104 ? -20.639 -5.468 4.705 1.00 97.06 104 ASP A N 1
ATOM 728 C CA . ASP A 1 104 ? -21.694 -5.139 3.739 1.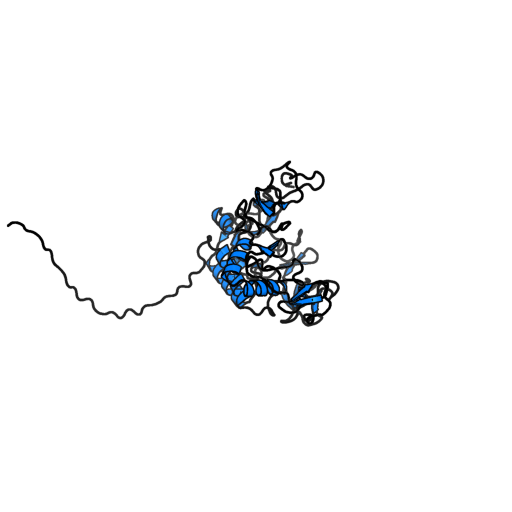00 97.06 104 ASP A CA 1
ATOM 729 C C . ASP A 1 104 ? -21.170 -5.358 2.311 1.00 97.06 104 ASP A C 1
ATOM 731 O O . ASP A 1 104 ? -20.580 -4.474 1.685 1.00 97.06 104 ASP A O 1
ATOM 735 N N . GLY A 1 105 ? -21.448 -6.543 1.764 1.00 95.69 105 GLY A N 1
ATOM 736 C CA . GLY A 1 105 ? -21.104 -6.903 0.388 1.00 95.69 105 GLY A CA 1
ATOM 737 C C . GLY A 1 105 ? -21.764 -6.032 -0.692 1.00 95.69 105 GLY A C 1
ATOM 738 O O . GLY A 1 105 ? -21.253 -5.935 -1.811 1.00 95.69 105 GLY A O 1
ATOM 739 N N . ALA A 1 106 ? -22.872 -5.346 -0.385 1.00 95.12 106 ALA A N 1
ATOM 740 C CA . ALA A 1 106 ? -23.494 -4.395 -1.301 1.00 95.12 106 ALA A CA 1
ATOM 741 C C . ALA A 1 106 ? -22.770 -3.040 -1.282 1.00 95.12 106 ALA A C 1
ATOM 743 O O . ALA A 1 106 ? -22.609 -2.438 -2.345 1.00 95.12 106 ALA A O 1
ATOM 744 N N . ALA A 1 107 ? -22.303 -2.569 -0.120 1.00 95.31 107 ALA A N 1
ATOM 745 C CA . ALA A 1 107 ? -21.390 -1.424 -0.030 1.00 95.31 107 ALA A CA 1
ATOM 746 C C . ALA A 1 107 ? -20.044 -1.736 -0.692 1.00 95.31 107 ALA A C 1
ATOM 748 O O . ALA A 1 107 ? -19.607 -0.984 -1.559 1.00 95.31 107 ALA A O 1
ATOM 749 N N . PHE A 1 108 ? -19.469 -2.909 -0.422 1.00 95.88 108 PHE A N 1
ATOM 750 C CA . PHE A 1 108 ? -18.249 -3.385 -1.073 1.00 95.88 108 PHE A CA 1
ATOM 751 C C . PHE A 1 108 ? -18.382 -3.460 -2.606 1.00 95.88 108 PHE A C 1
ATOM 753 O O . PHE A 1 108 ? -17.514 -2.996 -3.341 1.00 95.88 108 PHE A O 1
ATOM 760 N N . SER A 1 109 ? -19.519 -3.934 -3.123 1.00 94.94 109 SER A N 1
ATOM 761 C CA . SER A 1 109 ? -19.766 -3.942 -4.573 1.00 94.94 109 SER A CA 1
ATOM 762 C C . SER A 1 109 ? -19.824 -2.527 -5.177 1.00 94.94 109 SER A C 1
ATOM 764 O O . SER A 1 109 ? -19.346 -2.319 -6.292 1.00 94.94 109 SER A O 1
ATOM 766 N N . ARG A 1 110 ? -20.364 -1.530 -4.455 1.00 95.19 110 ARG A N 1
ATOM 767 C CA . ARG A 1 110 ? -20.356 -0.116 -4.892 1.00 95.19 110 ARG A CA 1
ATOM 768 C C . ARG A 1 110 ? -18.975 0.528 -4.762 1.00 95.19 110 ARG A C 1
ATOM 770 O O . ARG A 1 110 ? -18.577 1.276 -5.651 1.00 95.19 110 ARG A O 1
ATOM 777 N N . CYS A 1 111 ? -18.235 0.196 -3.708 1.00 95.69 111 CYS A N 1
ATOM 778 C CA . CYS A 1 111 ? -16.835 0.554 -3.489 1.00 95.69 111 CYS A CA 1
ATOM 779 C C . CYS A 1 111 ? -15.970 0.165 -4.696 1.00 95.69 111 CYS A C 1
ATOM 781 O O . CYS A 1 111 ? -15.399 1.032 -5.357 1.00 95.69 111 CYS A O 1
ATOM 783 N N . LEU A 1 112 ? -15.955 -1.124 -5.050 1.00 94.69 112 LEU A N 1
ATOM 784 C CA . LEU A 1 112 ? -15.133 -1.653 -6.141 1.00 94.69 112 LEU A CA 1
ATOM 785 C C . LEU A 1 112 ? -15.588 -1.171 -7.533 1.00 94.69 112 LEU A C 1
ATOM 787 O O . LEU A 1 112 ? -14.776 -1.091 -8.458 1.00 94.69 112 LEU A O 1
ATOM 791 N N . ALA A 1 113 ? -16.870 -0.831 -7.702 1.00 94.75 113 ALA A N 1
ATOM 792 C CA . ALA A 1 113 ? -17.369 -0.173 -8.911 1.00 94.75 113 ALA A CA 1
ATOM 793 C C . ALA A 1 113 ? -16.931 1.302 -8.991 1.00 94.75 113 ALA A C 1
ATOM 795 O O . ALA A 1 113 ? -16.548 1.773 -10.062 1.00 94.75 113 ALA A O 1
ATOM 796 N N . THR A 1 114 ? -16.940 2.016 -7.861 1.00 94.00 114 THR A N 1
ATOM 797 C CA . THR A 1 114 ? -16.503 3.417 -7.770 1.00 94.00 114 THR A CA 1
ATOM 798 C C . THR A 1 114 ? -15.008 3.534 -8.035 1.00 94.00 114 THR A C 1
ATOM 800 O O . THR A 1 114 ? -14.625 4.323 -8.888 1.00 94.00 114 THR A O 1
ATOM 803 N N . ALA A 1 115 ? -14.179 2.696 -7.403 1.00 92.00 115 ALA A N 1
ATOM 804 C CA . ALA A 1 115 ? -12.727 2.687 -7.596 1.00 92.00 115 ALA A CA 1
ATOM 805 C C . ALA A 1 115 ? -12.328 2.492 -9.074 1.00 92.00 115 ALA A C 1
ATOM 807 O O . ALA A 1 115 ? -11.494 3.234 -9.593 1.00 92.00 115 ALA A O 1
ATOM 808 N N . ARG A 1 116 ? -12.993 1.568 -9.793 1.00 92.94 116 ARG A N 1
ATOM 809 C CA . ARG A 1 116 ? -12.833 1.410 -11.255 1.00 92.94 116 ARG A CA 1
ATOM 810 C C . ARG A 1 116 ? -13.259 2.657 -12.034 1.00 92.94 116 ARG A C 1
ATOM 812 O O . ARG A 1 116 ? -12.598 3.021 -12.997 1.00 92.94 116 ARG A O 1
ATOM 819 N N . ALA A 1 117 ? -14.360 3.299 -11.645 1.00 92.12 117 ALA A N 1
ATOM 820 C CA . ALA A 1 117 ? -14.899 4.466 -12.345 1.00 92.12 117 ALA A CA 1
ATOM 821 C C . ALA A 1 117 ? -14.118 5.770 -12.085 1.00 92.12 117 ALA A C 1
ATOM 823 O O . ALA A 1 117 ? -14.146 6.664 -12.928 1.00 92.12 117 ALA A O 1
ATOM 824 N N . THR A 1 118 ? -13.440 5.892 -10.938 1.00 88.81 118 THR A N 1
ATOM 825 C CA . THR A 1 118 ? -12.618 7.060 -10.573 1.00 88.81 118 THR A CA 1
ATOM 826 C C . THR A 1 118 ? -11.123 6.853 -10.797 1.00 88.81 118 THR A C 1
ATOM 828 O O . THR A 1 118 ? -10.368 7.804 -10.622 1.00 88.81 118 THR A O 1
ATOM 831 N N . CYS A 1 119 ? -10.689 5.638 -11.154 1.00 89.25 119 CYS A N 1
ATOM 832 C CA . CYS A 1 119 ? -9.280 5.257 -11.281 1.00 89.25 119 CYS A CA 1
ATOM 833 C C . CYS A 1 119 ? -8.438 5.496 -10.009 1.00 89.25 119 CYS A C 1
ATOM 835 O O . CYS A 1 119 ? -7.222 5.666 -10.093 1.00 89.25 119 CYS A O 1
ATOM 837 N N . ASP A 1 120 ? -9.071 5.492 -8.828 1.00 84.88 120 ASP A N 1
ATOM 838 C CA . ASP A 1 120 ? -8.376 5.659 -7.546 1.00 84.88 120 ASP A CA 1
ATOM 839 C C . ASP A 1 120 ? -8.221 4.302 -6.850 1.00 84.88 120 ASP A C 1
ATOM 841 O O . ASP A 1 120 ? -9.201 3.600 -6.594 1.00 84.88 120 ASP A O 1
ATOM 845 N N . VAL A 1 121 ? -6.975 3.941 -6.544 1.00 84.31 121 VAL A N 1
ATOM 846 C CA . VAL A 1 121 ? -6.624 2.738 -5.773 1.00 84.31 121 VAL A CA 1
ATOM 847 C C . VAL A 1 121 ? -6.709 2.967 -4.258 1.00 84.31 121 VAL A C 1
ATOM 849 O O . VAL A 1 121 ? -6.698 2.005 -3.494 1.00 84.31 121 VAL A O 1
ATOM 852 N N . SER A 1 122 ? -6.825 4.224 -3.813 1.00 83.88 122 SER A N 1
ATOM 853 C CA . SER A 1 122 ? -7.030 4.612 -2.415 1.00 83.88 122 SER A CA 1
ATOM 854 C C . SER A 1 122 ? -8.482 4.340 -2.001 1.00 83.88 122 SER A C 1
ATOM 856 O O . SER A 1 122 ? -9.309 5.251 -1.909 1.00 83.88 122 SER A O 1
ATOM 858 N N . LEU A 1 123 ? -8.807 3.064 -1.766 1.00 84.56 123 LEU A N 1
ATOM 859 C CA . LEU A 1 123 ? -10.154 2.632 -1.374 1.00 84.56 123 LEU A CA 1
ATOM 860 C C . LEU A 1 123 ? -10.652 3.377 -0.126 1.00 84.56 123 LEU A C 1
ATOM 862 O O . LEU A 1 123 ? -11.816 3.765 -0.073 1.00 84.56 123 LEU A O 1
ATOM 866 N N . ASP A 1 124 ? -9.767 3.685 0.823 1.00 82.88 124 ASP A N 1
ATOM 867 C CA . ASP A 1 124 ? -10.097 4.409 2.058 1.00 82.88 124 ASP A CA 1
ATOM 868 C C . ASP A 1 124 ? -10.668 5.813 1.813 1.00 82.88 124 ASP A C 1
ATOM 870 O O . ASP A 1 124 ? -11.375 6.347 2.668 1.00 82.88 124 ASP A O 1
ATOM 874 N N . ALA A 1 125 ? -10.431 6.416 0.641 1.00 80.44 125 ALA A N 1
ATOM 875 C CA . ALA A 1 125 ? -11.034 7.690 0.257 1.00 80.44 125 ALA A CA 1
ATOM 876 C C . ALA A 1 125 ? -12.518 7.559 -0.139 1.00 80.44 125 ALA A C 1
ATOM 878 O O . ALA A 1 125 ? -13.291 8.506 0.043 1.00 80.44 125 ALA A O 1
ATOM 879 N N . VAL A 1 126 ? -12.953 6.386 -0.606 1.00 86.88 126 VAL A N 1
ATOM 880 C CA . VAL A 1 126 ? -14.314 6.125 -1.098 1.00 86.88 126 VAL A CA 1
ATOM 881 C C . VAL A 1 126 ? -15.260 5.790 0.072 1.00 86.88 126 VAL A C 1
ATOM 883 O O . VAL A 1 126 ? -15.050 4.791 0.764 1.00 86.88 126 VAL A O 1
ATOM 886 N N . PRO A 1 127 ? -16.352 6.555 0.299 1.00 89.25 127 PRO A N 1
ATOM 887 C CA . PRO A 1 127 ? -17.254 6.321 1.433 1.00 89.25 127 PRO A CA 1
ATOM 888 C C . PRO A 1 127 ? -17.892 4.926 1.462 1.00 89.25 127 PRO A C 1
ATOM 890 O O . PRO A 1 127 ? -18.039 4.351 2.535 1.00 89.25 127 PRO A O 1
ATOM 893 N N . ASP A 1 128 ? -18.223 4.353 0.300 1.00 91.94 128 ASP A N 1
ATOM 894 C CA . ASP A 1 128 ? -18.767 2.990 0.209 1.00 91.94 128 ASP A CA 1
ATOM 895 C C . ASP A 1 128 ? -17.737 1.901 0.566 1.00 91.94 128 ASP A C 1
ATOM 897 O O . ASP A 1 128 ? -18.133 0.818 0.984 1.00 91.94 128 ASP A O 1
ATOM 901 N N . CYS A 1 129 ? -16.428 2.168 0.452 1.00 92.06 129 CYS A N 1
ATOM 902 C CA . CYS A 1 129 ? -15.394 1.234 0.912 1.00 92.06 129 CYS A CA 1
ATOM 903 C C . CYS A 1 129 ? -15.275 1.271 2.438 1.00 92.06 129 CYS A C 1
ATOM 905 O O . CYS A 1 129 ? -15.265 0.223 3.076 1.00 92.06 129 CYS A O 1
ATOM 907 N N . ARG A 1 130 ? -15.305 2.471 3.036 1.00 89.56 130 ARG A N 1
ATOM 908 C CA . ARG A 1 130 ? -15.376 2.633 4.499 1.00 89.56 130 ARG A CA 1
ATOM 909 C C . ARG A 1 130 ? -16.673 2.074 5.098 1.00 89.56 130 ARG A C 1
ATOM 911 O O . ARG A 1 130 ? -16.682 1.677 6.252 1.00 89.56 130 ARG A O 1
ATOM 918 N N . ALA A 1 131 ? -17.762 2.033 4.328 1.00 92.00 131 ALA A N 1
ATOM 919 C CA . ALA A 1 131 ? -19.029 1.422 4.737 1.00 92.00 131 ALA A CA 1
ATOM 920 C C . ALA A 1 131 ? -19.096 -0.102 4.500 1.00 92.00 131 ALA A C 1
ATOM 922 O O . ALA A 1 131 ? -20.009 -0.748 5.011 1.00 92.00 131 ALA A O 1
ATOM 923 N N . ALA A 1 132 ? -18.161 -0.682 3.738 1.00 95.69 132 ALA A N 1
ATOM 924 C CA . ALA A 1 132 ? -18.110 -2.121 3.480 1.00 95.69 132 ALA A CA 1
ATOM 925 C C . ALA A 1 132 ? -17.697 -2.937 4.711 1.00 95.69 132 ALA A C 1
ATOM 927 O O . ALA A 1 132 ? -18.092 -4.097 4.821 1.00 95.69 132 ALA A O 1
ATOM 928 N N . PHE A 1 133 ? -16.936 -2.333 5.627 1.00 95.56 133 PHE A N 1
ATOM 929 C CA . PHE A 1 133 ? -16.411 -2.967 6.832 1.00 95.56 133 PHE A CA 1
ATOM 930 C C . PHE A 1 133 ? -16.718 -2.111 8.059 1.00 95.56 133 PHE A C 1
ATOM 932 O O . PHE A 1 133 ? -16.531 -0.898 8.035 1.00 95.56 133 PHE A O 1
ATOM 939 N N . ALA A 1 134 ? -17.174 -2.733 9.146 1.00 96.06 134 ALA A N 1
ATOM 940 C CA . ALA A 1 134 ? -17.360 -2.036 10.417 1.00 96.06 134 ALA A CA 1
ATOM 941 C C . ALA A 1 134 ? -16.989 -2.931 11.604 1.00 96.06 134 ALA A C 1
ATOM 943 O O . ALA A 1 134 ? -17.597 -3.989 11.806 1.00 96.06 134 ALA A O 1
ATOM 944 N N . GLY A 1 135 ? -16.005 -2.482 12.384 1.00 96.62 135 GLY A N 1
ATOM 945 C CA . GLY A 1 135 ? -15.518 -3.144 13.590 1.00 96.62 135 GLY A CA 1
ATOM 946 C C . GLY A 1 135 ? -16.584 -3.339 14.663 1.00 96.62 135 GLY A C 1
ATOM 947 O O . GLY A 1 135 ? -17.467 -2.498 14.850 1.00 96.62 135 GLY A O 1
ATOM 948 N N . THR A 1 136 ? -16.503 -4.462 15.376 1.00 97.94 136 THR A N 1
ATOM 949 C CA . THR A 1 136 ? -17.438 -4.830 16.453 1.00 97.94 136 THR A CA 1
ATOM 950 C C . THR A 1 136 ? -16.834 -4.675 17.847 1.00 97.94 136 THR A C 1
ATOM 952 O O . THR A 1 136 ? -17.574 -4.664 18.836 1.00 97.94 136 THR A O 1
ATOM 955 N N . VAL A 1 137 ? -15.510 -4.522 17.953 1.00 97.75 137 VAL A N 1
ATOM 956 C CA . VAL A 1 137 ? -14.815 -4.367 19.232 1.00 97.75 137 VAL A CA 1
ATOM 957 C C . VAL A 1 137 ? -15.063 -2.954 19.762 1.00 97.75 137 VAL A C 1
ATOM 959 O O . VAL A 1 137 ? -14.645 -1.954 19.177 1.00 97.75 137 VAL A O 1
ATOM 962 N N . ALA A 1 138 ? -15.785 -2.863 20.878 1.00 97.44 138 ALA A N 1
ATOM 963 C CA . ALA A 1 138 ? -16.070 -1.592 21.534 1.00 97.44 138 ALA A CA 1
ATOM 964 C C . ALA A 1 138 ? -14.785 -0.944 22.100 1.00 97.44 138 ALA A C 1
ATOM 966 O O . ALA A 1 138 ? -13.854 -1.667 22.466 1.00 97.44 138 ALA A O 1
ATOM 967 N N . PRO A 1 139 ? -14.732 0.396 22.245 1.00 96.50 139 PRO A N 1
ATOM 968 C CA . PRO A 1 139 ? -13.605 1.070 22.883 1.00 96.50 139 PRO A CA 1
ATOM 969 C C . PRO A 1 139 ? -13.279 0.495 24.271 1.00 96.50 139 PRO A C 1
ATOM 971 O O . PRO A 1 139 ? -14.177 0.277 25.086 1.00 96.50 139 PRO A O 1
ATOM 974 N N . GLY A 1 140 ? -11.994 0.243 24.530 1.00 96.12 140 GLY A N 1
ATOM 975 C CA . GLY A 1 140 ? -11.503 -0.492 25.701 1.00 96.12 140 GLY A CA 1
ATOM 976 C C . GLY A 1 140 ? -11.449 -2.021 25.538 1.00 96.12 140 GLY A C 1
ATOM 977 O O . GLY A 1 140 ? -10.987 -2.700 26.452 1.00 96.12 140 GLY A O 1
ATOM 978 N N . GLY A 1 141 ? -11.911 -2.576 24.413 1.00 96.81 141 GLY A N 1
ATOM 979 C CA . GLY A 1 141 ? -11.750 -3.990 24.058 1.00 96.81 141 GLY A CA 1
ATOM 980 C C . GLY A 1 141 ? -10.423 -4.287 23.348 1.00 96.81 141 GLY A C 1
ATOM 981 O O . GLY A 1 141 ? -9.826 -3.395 22.753 1.00 96.81 141 GLY A O 1
ATOM 982 N N . ALA A 1 142 ? -9.985 -5.547 23.403 1.00 95.25 142 ALA A N 1
ATOM 983 C CA . ALA A 1 142 ? -8.731 -6.020 22.810 1.00 95.25 142 ALA A CA 1
ATOM 984 C C . ALA A 1 142 ? -8.811 -6.154 21.274 1.00 95.25 142 ALA A C 1
ATOM 986 O O . ALA A 1 142 ? -9.769 -6.745 20.768 1.00 95.25 142 ALA A O 1
ATOM 987 N N . CYS A 1 143 ? -7.804 -5.668 20.548 1.00 95.25 143 CYS A N 1
ATOM 988 C CA . CYS A 1 143 ? -7.716 -5.604 19.079 1.00 95.25 143 CYS A CA 1
ATOM 989 C C . CYS A 1 143 ? -6.305 -5.947 18.572 1.00 95.25 143 CYS A C 1
ATOM 991 O O . CYS A 1 143 ? -5.387 -6.112 19.362 1.00 95.25 143 CYS A O 1
ATOM 993 N N . ARG A 1 144 ? -6.128 -6.051 17.255 1.00 91.81 144 ARG A N 1
ATOM 994 C CA . ARG A 1 144 ? -4.851 -6.271 16.553 1.00 91.81 144 ARG A CA 1
ATOM 995 C C . ARG A 1 144 ? -4.661 -5.287 15.399 1.00 91.81 144 ARG A C 1
ATOM 997 O O . ARG A 1 144 ? -3.547 -4.827 15.168 1.00 91.81 144 ARG A O 1
ATOM 1004 N N . VAL A 1 145 ? -5.749 -4.937 14.708 1.00 91.88 145 VAL A N 1
ATOM 1005 C CA . VAL A 1 145 ? -5.769 -3.952 13.612 1.00 91.88 145 VAL A CA 1
ATOM 1006 C C . VAL A 1 145 ? -6.943 -2.981 13.749 1.00 91.88 145 VAL A C 1
ATOM 1008 O O . VAL A 1 145 ? -7.933 -3.272 14.421 1.00 91.88 145 VAL A O 1
ATOM 1011 N N . ASP A 1 146 ? -6.832 -1.816 13.107 1.00 92.56 146 ASP A N 1
ATOM 1012 C CA . ASP A 1 146 ? -7.807 -0.720 13.217 1.00 92.56 146 ASP A CA 1
ATOM 1013 C C . ASP A 1 146 ? -9.239 -1.120 12.828 1.00 92.56 146 ASP A C 1
ATOM 1015 O O . ASP A 1 146 ? -10.183 -0.748 13.528 1.00 92.56 146 ASP A O 1
ATOM 1019 N N . ASP A 1 147 ? -9.394 -1.918 11.764 1.00 93.12 147 ASP A N 1
ATOM 1020 C CA . ASP A 1 147 ? -10.684 -2.364 11.217 1.00 93.12 147 ASP A CA 1
ATOM 1021 C C . ASP A 1 147 ? -11.602 -3.024 12.264 1.00 93.12 147 ASP A C 1
ATOM 1023 O O . ASP A 1 147 ? -12.826 -2.955 12.145 1.00 93.12 147 ASP A O 1
ATOM 1027 N N . GLU A 1 148 ? -11.035 -3.648 13.303 1.00 96.06 148 GLU A N 1
ATOM 1028 C CA . GLU A 1 148 ? -11.771 -4.336 14.373 1.00 96.06 148 GLU A CA 1
ATOM 1029 C C . GLU A 1 148 ? -12.502 -3.380 15.326 1.00 96.06 148 GLU A C 1
ATOM 1031 O O . GLU A 1 148 ? -13.481 -3.768 15.972 1.00 96.06 148 GLU A O 1
ATOM 1036 N N . CYS A 1 149 ? -12.056 -2.127 15.413 1.00 96.81 149 CYS A N 1
ATOM 1037 C CA . CYS A 1 149 ? -12.515 -1.171 16.410 1.00 96.81 149 CYS A CA 1
ATOM 1038 C C . CYS A 1 149 ? -13.745 -0.381 15.946 1.00 96.81 149 CYS A C 1
ATOM 1040 O O . CYS A 1 149 ? -13.725 0.329 14.941 1.00 96.81 149 CYS A O 1
ATOM 1042 N N . ALA A 1 150 ? -14.824 -0.440 16.730 1.00 96.19 150 ALA A N 1
ATOM 1043 C CA . ALA A 1 150 ? -16.122 0.156 16.411 1.00 96.19 150 ALA A CA 1
ATOM 1044 C C . ALA A 1 150 ? -16.078 1.702 16.343 1.00 96.19 150 ALA A C 1
ATOM 1046 O O . ALA A 1 150 ? -16.339 2.396 17.328 1.00 96.19 150 ALA A O 1
ATOM 1047 N N . GLY A 1 151 ? -15.745 2.247 15.166 1.00 89.50 151 GLY A N 1
ATOM 1048 C CA . GLY A 1 151 ? -15.505 3.683 14.956 1.00 89.50 151 GLY A CA 1
ATOM 1049 C C . GLY A 1 151 ? -14.200 4.183 15.594 1.00 89.50 151 GLY A C 1
ATOM 1050 O O . GLY A 1 151 ? -14.119 5.342 16.016 1.00 89.50 151 GLY A O 1
ATOM 1051 N N . GLY A 1 152 ? -13.216 3.292 15.727 1.00 93.75 152 GLY A N 1
ATOM 1052 C CA . GLY A 1 152 ? -11.982 3.515 16.473 1.00 93.75 152 GLY A CA 1
ATOM 1053 C C . GLY A 1 152 ? -10.713 3.196 15.689 1.00 93.75 152 GLY A C 1
ATOM 1054 O O . GLY A 1 152 ? -10.727 3.117 14.466 1.00 93.75 152 GLY A O 1
ATOM 1055 N N . PHE A 1 153 ? -9.624 3.036 16.430 1.00 93.62 153 PHE A N 1
ATOM 1056 C CA . PHE A 1 153 ? -8.339 2.518 15.971 1.00 93.62 153 PHE A CA 1
ATOM 1057 C C . PHE A 1 153 ? -7.764 1.594 17.050 1.00 93.62 153 PHE A C 1
ATOM 1059 O O . PHE A 1 153 ? -8.161 1.691 18.218 1.00 93.62 153 PHE A O 1
ATOM 1066 N N . CYS A 1 154 ? -6.845 0.711 16.674 1.00 94.00 154 CYS A N 1
ATOM 1067 C CA . CYS A 1 154 ? -6.179 -0.182 17.604 1.00 94.00 154 CYS A CA 1
ATOM 1068 C C . CYS A 1 154 ? -4.913 0.469 18.171 1.00 94.00 154 CYS A C 1
ATOM 1070 O O . CYS A 1 154 ? -3.961 0.762 17.446 1.00 94.00 154 CYS A O 1
ATOM 1072 N N . ASP A 1 155 ? -4.921 0.711 19.478 1.00 92.19 155 ASP A N 1
ATOM 1073 C CA . ASP A 1 155 ? -3.815 1.293 20.228 1.00 92.19 155 ASP A CA 1
ATOM 1074 C C . ASP A 1 155 ? -2.855 0.194 20.688 1.00 92.19 155 ASP A C 1
ATOM 1076 O O . ASP A 1 155 ? -3.197 -0.608 21.557 1.00 92.19 155 ASP A O 1
ATOM 1080 N N . GLY A 1 156 ? -1.680 0.128 20.069 1.00 85.31 156 GLY A N 1
ATOM 1081 C CA . GLY A 1 156 ? -0.668 -0.895 20.319 1.00 85.31 156 GLY A CA 1
ATOM 1082 C C . GLY A 1 156 ? 0.234 -1.113 19.103 1.00 85.31 156 GLY A C 1
ATOM 1083 O O . GLY A 1 156 ? 0.063 -0.472 18.062 1.00 85.31 156 GLY A O 1
ATOM 1084 N N . ASN A 1 157 ? 1.186 -2.039 19.225 1.00 70.19 157 ASN A N 1
ATOM 1085 C CA . ASN A 1 157 ? 2.106 -2.409 18.147 1.00 70.19 157 ASN A CA 1
ATOM 1086 C C . ASN A 1 157 ? 1.393 -3.267 17.085 1.00 70.19 157 ASN A C 1
ATOM 1088 O O . ASN A 1 157 ? 1.422 -4.497 17.135 1.00 70.19 157 ASN A O 1
ATOM 1092 N N . GLN A 1 158 ? 0.740 -2.605 16.126 1.00 66.69 158 GLN A N 1
ATOM 1093 C CA . GLN A 1 158 ? 0.040 -3.258 15.015 1.00 66.69 158 GLN A CA 1
ATOM 1094 C C . GLN A 1 158 ? 1.025 -4.102 14.188 1.00 66.69 158 GLN A C 1
ATOM 1096 O O . GLN A 1 158 ? 1.915 -3.557 13.536 1.00 66.69 158 GLN A O 1
ATOM 1101 N N . GLY A 1 159 ? 0.864 -5.430 14.229 1.00 59.53 159 GLY A N 1
ATOM 1102 C CA . GLY A 1 159 ? 1.728 -6.398 13.537 1.00 59.53 159 GLY A CA 1
ATOM 1103 C C . GLY A 1 159 ? 2.491 -7.385 14.434 1.00 59.53 159 GLY A C 1
ATOM 1104 O O . GLY A 1 159 ? 3.130 -8.283 13.893 1.00 59.53 159 GLY A O 1
ATOM 1105 N N . GLY A 1 160 ? 2.420 -7.259 15.766 1.00 67.75 160 GLY A N 1
ATOM 1106 C CA . GLY A 1 160 ? 2.919 -8.272 16.715 1.00 67.75 160 GLY A CA 1
ATOM 1107 C C . GLY A 1 160 ? 1.804 -9.125 17.342 1.00 67.75 160 GLY A C 1
ATOM 1108 O O . GLY A 1 160 ? 0.621 -8.832 17.178 1.00 67.75 160 GLY A O 1
ATOM 1109 N N . ASP A 1 161 ? 2.165 -10.150 18.127 1.00 76.06 161 ASP A N 1
ATOM 1110 C CA . ASP A 1 161 ? 1.190 -10.989 18.863 1.00 76.06 161 ASP A CA 1
ATOM 1111 C C . ASP A 1 161 ? 0.498 -10.274 20.046 1.00 76.06 161 ASP A C 1
ATOM 1113 O O . ASP A 1 161 ? -0.430 -10.825 20.647 1.00 76.06 161 ASP A O 1
ATOM 1117 N N . CYS A 1 162 ? 0.933 -9.058 20.396 1.00 84.50 162 CYS A N 1
ATOM 1118 C CA . CYS A 1 162 ? 0.286 -8.227 21.409 1.00 84.50 162 CYS A CA 1
ATOM 1119 C C . CYS A 1 162 ? -1.091 -7.751 20.925 1.00 84.50 162 CYS A C 1
ATOM 1121 O O . CYS A 1 162 ? -1.182 -6.924 20.019 1.00 84.50 162 CYS A O 1
ATOM 1123 N N . ASP A 1 163 ? -2.159 -8.193 21.591 1.00 90.06 163 ASP A N 1
ATOM 1124 C CA . ASP A 1 163 ? -3.460 -7.541 21.452 1.00 90.06 163 ASP A CA 1
ATOM 1125 C C . ASP A 1 163 ? -3.371 -6.106 22.027 1.00 90.06 163 ASP A C 1
ATOM 1127 O O . ASP A 1 163 ? -3.156 -5.922 23.228 1.00 90.06 163 ASP A O 1
ATOM 1131 N N . GLY A 1 164 ? -3.556 -5.095 21.177 1.00 93.06 164 GLY A N 1
ATOM 1132 C CA . GLY A 1 164 ? -3.738 -3.696 21.570 1.00 93.06 164 GLY A CA 1
ATOM 1133 C C . GLY A 1 164 ? -5.146 -3.412 22.107 1.00 93.06 164 GLY A C 1
ATOM 1134 O O . GLY A 1 164 ? -5.968 -4.316 22.275 1.00 93.06 164 GLY A O 1
ATOM 1135 N N . VAL A 1 165 ? -5.467 -2.140 22.354 1.00 95.19 165 VAL A N 1
ATOM 1136 C CA . VAL A 1 165 ? -6.768 -1.708 22.900 1.00 95.19 165 VAL A CA 1
ATOM 1137 C C . VAL A 1 165 ? -7.486 -0.757 21.945 1.00 95.19 165 VAL A C 1
ATOM 1139 O O . VAL A 1 165 ? -6.927 0.238 21.499 1.00 95.19 165 VAL A O 1
ATOM 1142 N N . CYS A 1 166 ? -8.767 -0.995 21.660 1.00 96.75 166 CYS A N 1
ATOM 1143 C CA . CYS A 1 166 ? -9.540 -0.083 20.821 1.00 96.75 166 CYS A CA 1
ATOM 1144 C C . CYS A 1 166 ? -9.706 1.290 21.488 1.00 96.75 166 CYS A C 1
ATOM 1146 O O . CYS A 1 166 ? -10.405 1.421 22.499 1.00 96.75 166 CYS A O 1
ATOM 1148 N N . LYS A 1 167 ? -9.140 2.335 20.881 1.00 96.00 167 LYS A N 1
ATOM 1149 C CA . LYS A 1 167 ? -9.422 3.740 21.205 1.00 96.00 167 LYS A CA 1
ATOM 1150 C C . LYS A 1 167 ? -10.420 4.315 20.201 1.00 96.00 167 LYS A C 1
ATOM 1152 O O . LYS A 1 167 ? -10.475 3.904 19.047 1.00 96.00 167 LYS A O 1
ATOM 1157 N N . ALA A 1 168 ? -11.233 5.277 20.631 1.00 95.00 168 ALA A N 1
ATOM 1158 C CA . ALA A 1 168 ? -12.101 6.011 19.713 1.00 95.00 168 ALA A CA 1
ATOM 1159 C C . ALA A 1 168 ? -11.267 6.993 18.875 1.00 95.00 168 ALA A C 1
ATOM 1161 O O . ALA A 1 168 ? -10.432 7.708 19.429 1.00 95.00 168 ALA A O 1
ATOM 1162 N N . LEU A 1 169 ? -11.520 7.076 17.565 1.00 93.69 169 LEU A N 1
ATOM 1163 C CA . LEU A 1 169 ? -10.883 8.089 16.719 1.00 93.69 169 LEU A CA 1
ATOM 1164 C C . LEU A 1 169 ? -11.426 9.487 17.072 1.00 93.69 169 LEU A C 1
ATOM 1166 O O . LEU A 1 169 ? -12.657 9.629 17.132 1.00 93.69 169 LEU A O 1
ATOM 1170 N N . PRO A 1 170 ? -10.569 10.508 17.264 1.00 94.62 170 PRO A N 1
ATOM 1171 C CA . PRO A 1 170 ? -11.003 11.871 17.569 1.00 94.62 170 PRO A CA 1
ATOM 1172 C C . PRO A 1 170 ? -11.751 12.503 16.387 1.00 94.62 170 PRO A C 1
ATOM 1174 O O . PRO A 1 170 ? -11.413 12.289 15.220 1.00 94.62 170 PRO A O 1
ATOM 1177 N N . GLY A 1 171 ? -12.812 13.249 16.688 1.00 94.44 171 GLY A N 1
ATOM 1178 C CA . GLY A 1 171 ? -13.623 13.980 15.717 1.00 94.44 171 GLY A CA 1
ATOM 1179 C C . GLY A 1 171 ? -12.991 15.300 15.269 1.00 94.44 171 GLY A C 1
ATOM 1180 O O . GLY A 1 171 ? -12.012 15.773 15.837 1.00 94.44 171 GLY A O 1
ATOM 1181 N N . ILE A 1 172 ? -13.577 15.929 14.247 1.00 94.69 172 ILE A N 1
ATOM 1182 C CA . ILE A 1 172 ? -13.131 17.238 13.745 1.00 94.69 172 ILE A CA 1
ATOM 1183 C C . ILE A 1 172 ? -13.155 18.286 14.871 1.00 94.69 172 ILE A C 1
ATOM 1185 O O . ILE A 1 172 ? -14.174 18.465 15.539 1.00 94.69 172 ILE A O 1
ATOM 1189 N N . GLY A 1 173 ? -12.036 18.986 15.061 1.00 95.75 173 GLY A N 1
ATOM 1190 C CA . GLY A 1 173 ? -11.815 19.948 16.143 1.00 95.75 173 GLY A CA 1
ATOM 1191 C C . GLY A 1 173 ? -11.356 19.340 17.476 1.00 95.75 173 GLY A C 1
ATOM 1192 O O . GLY A 1 173 ? -11.023 20.097 18.387 1.00 95.75 173 GLY A O 1
ATOM 1193 N N . GLU A 1 174 ? -11.306 18.012 17.607 1.00 96.75 174 GLU A N 1
ATOM 1194 C CA . GLU A 1 174 ? -10.683 17.332 18.748 1.00 96.75 174 GLU A CA 1
ATOM 1195 C C . GLU A 1 174 ? -9.173 17.141 18.514 1.00 96.75 174 GLU A C 1
ATOM 1197 O O . GLU A 1 174 ? -8.679 17.245 17.388 1.00 96.75 174 GLU A O 1
ATOM 1202 N N . ALA A 1 175 ? -8.429 16.889 19.594 1.00 95.75 175 ALA A N 1
ATOM 1203 C CA . ALA A 1 175 ? -6.987 16.677 19.524 1.00 95.75 175 ALA A CA 1
ATOM 1204 C C . ALA A 1 175 ? -6.644 15.288 18.967 1.00 95.75 175 ALA A C 1
ATOM 1206 O O . ALA A 1 175 ? -7.251 14.294 19.366 1.00 95.75 175 ALA A O 1
ATOM 1207 N N . CYS A 1 176 ? -5.631 15.229 18.105 1.00 95.19 176 CYS A N 1
ATOM 1208 C CA . CYS A 1 176 ? -5.115 14.007 17.489 1.00 95.19 176 CYS A CA 1
ATOM 1209 C C . CYS A 1 176 ? -3.700 13.685 17.992 1.00 95.19 176 CYS A C 1
ATOM 1211 O O . CYS A 1 176 ? -2.717 13.991 17.310 1.00 95.19 176 CYS A O 1
ATOM 1213 N N . PRO A 1 177 ? -3.559 13.044 19.171 1.00 83.62 177 PRO A N 1
ATOM 1214 C CA . PRO A 1 177 ? -2.359 12.255 19.414 1.00 83.62 177 PRO A CA 1
ATOM 1215 C C . PRO A 1 177 ? -2.213 11.223 18.283 1.00 83.62 177 PRO A C 1
ATOM 1217 O O . PRO A 1 177 ? -3.199 10.792 17.679 1.00 83.62 177 PRO A O 1
ATOM 1220 N N . ASP A 1 178 ? -0.969 10.874 17.964 1.00 85.69 178 ASP A N 1
ATOM 1221 C CA . ASP A 1 178 ? -0.641 9.807 17.011 1.00 85.69 178 ASP A CA 1
ATOM 1222 C C . ASP A 1 178 ? -1.160 10.055 15.574 1.00 85.69 178 ASP A C 1
ATOM 1224 O O . ASP A 1 178 ? -1.281 9.132 14.773 1.00 85.69 178 ASP A O 1
ATOM 1228 N N . TYR A 1 179 ? -1.447 11.323 15.237 1.00 90.44 179 TYR A N 1
ATOM 1229 C CA . TYR A 1 179 ? -1.870 11.841 13.921 1.00 90.44 179 TYR A CA 1
ATOM 1230 C C . TYR A 1 179 ? -3.183 11.274 13.339 1.00 90.44 179 TYR A C 1
ATOM 1232 O O . TYR A 1 179 ? -3.572 11.622 12.220 1.00 90.44 179 TYR A O 1
ATOM 1240 N N . ARG A 1 180 ? -3.903 10.443 14.097 1.00 91.31 180 ARG A N 1
ATOM 1241 C CA . ARG A 1 180 ? -5.121 9.742 13.664 1.00 91.31 180 ARG A CA 1
ATOM 1242 C C . ARG A 1 180 ? -6.375 10.596 13.876 1.00 91.31 180 ARG A C 1
ATOM 1244 O O . ARG A 1 180 ? -6.525 11.240 14.909 1.00 91.31 180 ARG A O 1
ATOM 1251 N N . CYS A 1 181 ? -7.305 10.557 12.919 1.00 93.56 181 CYS A N 1
ATOM 1252 C CA . CYS A 1 181 ? -8.563 11.313 12.940 1.00 93.56 181 CYS A CA 1
ATOM 1253 C C . CYS A 1 181 ? -9.739 10.490 12.408 1.00 93.56 181 CYS A C 1
ATOM 1255 O O . CYS A 1 181 ? -9.570 9.625 11.549 1.00 93.56 181 CYS A O 1
ATOM 1257 N N . ARG A 1 182 ? -10.955 10.775 12.885 1.00 91.25 182 ARG A N 1
ATOM 1258 C CA . ARG A 1 182 ? -12.172 10.093 12.433 1.00 91.25 182 ARG A CA 1
ATOM 1259 C C . ARG A 1 182 ? -12.576 10.563 11.039 1.00 91.25 182 ARG A C 1
ATOM 1261 O O . ARG A 1 182 ? -13.224 11.597 10.887 1.00 91.25 182 ARG A O 1
ATOM 1268 N N . VAL A 1 183 ? -12.250 9.759 10.033 1.00 83.94 183 VAL A N 1
ATOM 1269 C CA . VAL A 1 183 ? -12.764 9.924 8.669 1.00 83.94 183 VAL A CA 1
ATOM 1270 C C . VAL A 1 183 ? -14.274 9.654 8.670 1.00 83.94 183 VAL A C 1
ATOM 1272 O O . VAL A 1 183 ? -14.730 8.610 9.133 1.00 83.94 183 VAL A O 1
ATOM 1275 N N . GLY A 1 184 ? -15.061 10.617 8.188 1.00 81.06 184 GLY A N 1
ATOM 1276 C CA . GLY A 1 184 ? -16.524 10.542 8.152 1.00 81.06 184 GLY A CA 1
ATOM 1277 C C . GLY A 1 184 ? -17.030 10.204 6.752 1.00 81.06 184 GLY A C 1
ATOM 1278 O O . GLY A 1 184 ? -16.513 9.313 6.078 1.00 81.06 184 GLY A O 1
ATOM 1279 N N . SER A 1 185 ? -18.005 10.973 6.265 1.00 77.56 185 SER A N 1
ATOM 1280 C CA . SER A 1 185 ? -18.220 11.147 4.819 1.00 77.56 185 SER A CA 1
ATOM 1281 C C . SER A 1 185 ? -17.054 11.895 4.159 1.00 77.56 185 SER A C 1
ATOM 1283 O O . SER A 1 185 ? -16.734 11.641 3.001 1.00 77.56 185 SER A O 1
ATOM 1285 N N . GLU A 1 186 ? -16.414 12.788 4.912 1.00 85.12 186 GLU A N 1
ATOM 1286 C CA . GLU A 1 186 ? -15.309 13.650 4.493 1.00 85.12 186 GLU A CA 1
ATOM 1287 C C . GLU A 1 186 ? -13.953 13.049 4.899 1.00 85.12 186 GLU A C 1
ATOM 1289 O O . GLU A 1 186 ? -13.867 12.312 5.887 1.00 85.12 186 GLU A O 1
ATOM 1294 N N . LEU A 1 187 ? -12.896 13.376 4.146 1.00 86.81 187 LEU A N 1
ATOM 1295 C CA . LEU A 1 187 ? -11.514 13.077 4.534 1.00 86.81 187 LEU A CA 1
ATOM 1296 C C . LEU A 1 187 ? -11.128 13.916 5.759 1.00 86.81 187 LEU A C 1
ATOM 1298 O O . LEU A 1 187 ? -11.534 15.072 5.875 1.00 86.81 187 LEU A O 1
ATOM 1302 N N . ALA A 1 188 ? -10.316 13.351 6.649 1.00 92.19 188 ALA A N 1
ATOM 1303 C CA . ALA A 1 188 ? -9.830 14.026 7.847 1.00 92.19 188 ALA A CA 1
ATOM 1304 C C . ALA A 1 188 ? -8.350 13.710 8.079 1.00 92.19 188 ALA A C 1
ATOM 1306 O O . ALA A 1 188 ? -7.910 12.598 7.791 1.00 92.19 188 ALA A O 1
ATOM 1307 N N . ALA A 1 189 ? -7.599 14.668 8.617 1.00 92.69 189 ALA A N 1
ATOM 1308 C CA . ALA A 1 189 ? -6.200 14.490 9.004 1.00 92.69 189 ALA A CA 1
ATOM 1309 C C . ALA A 1 189 ? -5.848 15.378 10.201 1.00 92.69 189 ALA A C 1
ATOM 1311 O O . ALA A 1 189 ? -6.589 16.303 10.542 1.00 92.69 189 ALA A O 1
ATOM 1312 N N . CYS A 1 190 ? -4.707 15.093 10.824 1.00 94.62 190 CYS A N 1
ATOM 1313 C CA . CYS A 1 190 ? -4.184 15.870 11.936 1.00 94.62 190 CYS A CA 1
ATOM 1314 C C . CYS A 1 190 ? -3.336 17.050 11.437 1.00 94.62 190 CYS A C 1
ATOM 1316 O O . CYS A 1 190 ? -2.324 16.842 10.768 1.00 94.62 190 CYS A O 1
ATOM 1318 N N . LEU A 1 191 ? -3.731 18.277 11.781 1.00 94.38 191 LEU A N 1
ATOM 1319 C CA . LEU A 1 191 ? -3.019 19.519 11.468 1.00 94.38 191 LEU A CA 1
ATOM 1320 C C . LEU A 1 191 ? -2.892 20.348 12.752 1.00 94.38 191 LEU A C 1
ATOM 1322 O O . LEU A 1 191 ? -3.873 20.527 13.470 1.00 94.38 191 LEU A O 1
ATOM 1326 N N . ASP A 1 192 ? -1.678 20.790 13.088 1.00 93.69 192 ASP A N 1
ATOM 1327 C CA . ASP A 1 192 ? -1.353 21.482 14.351 1.00 93.69 192 ASP A CA 1
ATOM 1328 C C . ASP A 1 192 ? -1.879 20.783 15.628 1.00 93.69 192 ASP A C 1
ATOM 1330 O O . ASP A 1 192 ? -2.196 21.416 16.637 1.00 93.69 192 ASP A O 1
ATOM 1334 N N . GLY A 1 193 ? -1.965 19.447 15.595 1.00 94.50 193 GLY A N 1
ATOM 1335 C CA . GLY A 1 193 ? -2.463 18.620 16.700 1.00 94.50 193 GLY A CA 1
ATOM 1336 C C . GLY A 1 193 ? -3.991 18.550 16.823 1.00 94.50 193 GLY A C 1
ATOM 1337 O O . GLY A 1 193 ? -4.483 17.971 17.793 1.00 94.50 193 GLY A O 1
ATOM 1338 N N . LEU A 1 194 ? -4.742 19.100 15.862 1.00 96.38 194 LEU A N 1
ATOM 1339 C CA . LEU A 1 194 ? -6.205 19.048 15.785 1.00 96.38 194 LEU A CA 1
ATOM 1340 C C . LEU A 1 194 ? -6.684 18.331 14.516 1.00 96.38 194 LEU A C 1
ATOM 1342 O O . LEU A 1 194 ? -6.095 18.464 13.444 1.00 96.38 194 LEU A O 1
ATOM 1346 N N . CYS A 1 195 ? -7.796 17.604 14.612 1.00 96.81 195 CYS A N 1
ATOM 1347 C CA . CYS A 1 195 ? -8.414 16.994 13.439 1.00 96.81 195 CYS A CA 1
ATOM 1348 C C . CYS A 1 195 ? -9.134 18.033 12.578 1.00 96.81 195 CYS A C 1
ATOM 1350 O O . CYS A 1 195 ? -10.073 18.690 13.034 1.00 96.81 195 CYS A O 1
ATOM 1352 N N . VAL A 1 196 ? -8.744 18.128 11.309 1.00 95.88 196 VAL A N 1
ATOM 1353 C CA . VAL A 1 196 ? -9.338 19.024 10.309 1.00 95.88 196 VAL A CA 1
ATOM 1354 C C . VAL A 1 196 ? -9.947 18.230 9.155 1.00 95.88 196 VAL A C 1
ATOM 1356 O O . VAL A 1 196 ? -9.469 17.146 8.817 1.00 95.88 196 VAL A O 1
ATOM 1359 N N . VAL A 1 197 ? -11.006 18.768 8.542 1.00 94.12 197 VAL A N 1
ATOM 1360 C CA . VAL A 1 197 ? -11.556 18.228 7.288 1.00 94.12 197 VAL A CA 1
ATOM 1361 C C . VAL A 1 197 ? -10.587 18.555 6.161 1.00 94.12 197 VAL A C 1
ATOM 1363 O O . VAL A 1 197 ? -10.264 19.722 5.952 1.00 94.12 197 VAL A O 1
ATOM 1366 N N . VAL A 1 198 ? -10.149 17.534 5.428 1.00 92.50 198 VAL A N 1
ATOM 1367 C CA . VAL A 1 198 ? -9.213 17.684 4.312 1.00 92.50 198 VAL A CA 1
ATOM 1368 C C . VAL A 1 198 ? -9.965 17.720 2.991 1.00 92.50 198 VAL A C 1
ATOM 1370 O O . VAL A 1 198 ? -10.790 16.853 2.703 1.00 92.50 198 VAL A O 1
ATOM 1373 N N . SER A 1 199 ? -9.625 18.684 2.139 1.00 90.88 199 SER A N 1
ATOM 1374 C CA . SER A 1 199 ? -10.066 18.701 0.740 1.00 90.88 199 SER A CA 1
ATOM 1375 C C . SER A 1 199 ? -8.902 18.375 -0.198 1.00 90.88 199 SER A C 1
ATOM 1377 O O . SER A 1 199 ? -7.819 18.946 -0.081 1.00 90.88 199 SER A O 1
ATOM 1379 N N . ARG A 1 200 ? -9.105 17.444 -1.142 1.00 88.56 200 ARG A N 1
ATOM 1380 C CA . ARG A 1 200 ? -8.151 17.231 -2.243 1.00 88.56 200 ARG A CA 1
ATOM 1381 C C . ARG A 1 200 ? -8.325 18.351 -3.274 1.00 88.56 200 ARG A C 1
ATOM 1383 O O . ARG A 1 200 ? -9.451 18.656 -3.666 1.00 88.56 200 ARG A O 1
ATOM 1390 N N . THR A 1 201 ? -7.223 18.948 -3.714 1.00 92.19 201 THR A N 1
ATOM 1391 C CA . THR A 1 201 ? -7.189 20.020 -4.728 1.00 92.19 201 THR A CA 1
ATOM 1392 C C . THR A 1 201 ? -6.268 19.633 -5.890 1.00 92.19 201 THR A C 1
ATOM 1394 O O . THR A 1 201 ? -5.510 18.669 -5.781 1.00 92.19 201 THR A O 1
ATOM 1397 N N . THR A 1 202 ? -6.343 20.345 -7.022 1.00 92.00 202 THR A N 1
ATOM 1398 C CA . THR A 1 202 ? -5.537 20.048 -8.223 1.00 92.00 202 THR A CA 1
ATOM 1399 C C . THR A 1 202 ? -4.477 21.122 -8.467 1.00 92.00 202 THR A C 1
ATOM 1401 O O . THR A 1 202 ? -4.778 22.183 -9.016 1.00 92.00 202 THR A O 1
ATOM 1404 N N . ALA A 1 203 ? -3.240 20.826 -8.076 1.00 93.25 203 ALA A N 1
ATOM 1405 C CA . ALA A 1 203 ? -2.080 21.699 -8.206 1.00 93.25 203 ALA A CA 1
ATOM 1406 C C . ALA A 1 203 ? -1.497 21.699 -9.630 1.00 93.25 203 ALA A C 1
ATOM 1408 O O . ALA A 1 203 ? -1.390 20.662 -10.292 1.00 93.25 203 ALA A O 1
ATOM 1409 N N . GLN A 1 204 ? -1.126 22.885 -10.099 1.00 95.31 204 GLN A N 1
ATOM 1410 C CA . GLN A 1 204 ? -0.523 23.146 -11.404 1.00 95.31 204 GLN A CA 1
ATOM 1411 C C . GLN A 1 204 ? 1.012 23.088 -11.344 1.00 95.31 204 GLN A C 1
ATOM 1413 O O . GLN A 1 204 ? 1.614 22.961 -10.280 1.00 95.31 204 GLN A O 1
ATOM 1418 N N . LEU A 1 205 ? 1.670 23.196 -12.503 1.00 94.94 205 LEU A N 1
ATOM 1419 C CA . LEU A 1 205 ? 3.132 23.179 -12.614 1.00 94.94 205 LEU A CA 1
ATOM 1420 C C . LEU A 1 205 ? 3.779 24.267 -11.731 1.00 94.94 205 LEU A C 1
ATOM 1422 O O . LEU A 1 205 ? 3.578 25.458 -11.962 1.00 94.94 205 LEU A O 1
ATOM 1426 N N . GLY A 1 206 ? 4.594 23.843 -10.763 1.00 93.94 206 GLY A N 1
ATOM 1427 C CA . GLY A 1 206 ? 5.271 24.702 -9.787 1.00 93.94 206 GLY A CA 1
ATOM 1428 C C . GLY A 1 206 ? 4.491 24.979 -8.494 1.00 93.94 206 GLY A C 1
ATOM 1429 O O . GLY A 1 206 ? 5.043 25.619 -7.603 1.00 93.94 206 GLY A O 1
ATOM 1430 N N . GLU A 1 207 ? 3.251 24.503 -8.358 1.00 94.69 207 GLU A N 1
ATOM 1431 C CA . GLU A 1 207 ? 2.482 24.584 -7.108 1.00 94.69 207 GLU A CA 1
ATOM 1432 C C . GLU A 1 207 ? 2.794 23.391 -6.186 1.00 94.69 207 GLU A C 1
ATOM 1434 O O . GLU A 1 207 ? 3.143 22.307 -6.655 1.00 94.69 207 GLU A O 1
ATOM 1439 N N . THR A 1 208 ? 2.681 23.588 -4.869 1.00 93.00 208 THR A N 1
ATOM 1440 C CA . THR A 1 208 ? 2.944 22.559 -3.845 1.00 93.00 208 THR A CA 1
ATOM 1441 C C . THR A 1 208 ? 2.008 21.353 -3.991 1.00 93.00 208 THR A C 1
ATOM 1443 O O . THR A 1 208 ? 0.846 21.515 -4.354 1.00 93.00 208 THR A O 1
ATOM 1446 N N . CYS A 1 209 ? 2.498 20.155 -3.675 1.00 92.38 209 CYS A N 1
ATOM 1447 C CA . CYS A 1 209 ? 1.792 18.877 -3.762 1.00 92.38 209 CYS A CA 1
ATOM 1448 C C . CYS A 1 209 ? 2.129 17.955 -2.588 1.00 92.38 209 CYS A C 1
ATOM 1450 O O . CYS A 1 209 ? 3.186 18.090 -1.979 1.00 92.38 209 CYS A O 1
ATOM 1452 N N . ASP A 1 210 ? 1.226 17.016 -2.293 1.00 85.31 210 ASP A N 1
ATOM 1453 C CA . ASP A 1 210 ? 1.399 15.920 -1.319 1.00 85.31 210 ASP A CA 1
ATOM 1454 C C . ASP A 1 210 ? 1.850 16.347 0.096 1.00 85.31 210 ASP A C 1
ATOM 1456 O O . ASP A 1 210 ? 2.390 15.574 0.882 1.00 85.31 210 ASP A O 1
ATOM 1460 N N . VAL A 1 211 ? 1.600 17.611 0.440 1.00 86.81 211 VAL A N 1
ATOM 1461 C CA . VAL A 1 211 ? 1.809 18.194 1.765 1.00 86.81 211 VAL A CA 1
ATOM 1462 C C . VAL A 1 211 ? 0.483 18.785 2.207 1.00 86.81 211 VAL A C 1
ATOM 1464 O O . VAL A 1 211 ? -0.110 19.588 1.484 1.00 86.81 211 VAL A O 1
ATOM 1467 N N . LEU A 1 212 ? 0.014 18.406 3.396 1.00 86.81 212 LEU A N 1
ATOM 1468 C CA . LEU A 1 212 ? -1.169 19.018 3.989 1.00 86.81 212 LEU A CA 1
ATOM 1469 C C . LEU A 1 212 ? -0.862 20.485 4.317 1.00 86.81 212 LEU A C 1
ATOM 1471 O O . LEU A 1 212 ? -0.011 20.787 5.148 1.00 86.81 212 LEU A O 1
ATOM 1475 N N . THR A 1 213 ? -1.551 21.386 3.628 1.00 88.00 213 THR A N 1
ATOM 1476 C CA . THR A 1 213 ? -1.396 22.840 3.788 1.00 88.00 213 THR A CA 1
ATOM 1477 C C . THR A 1 213 ? -2.164 23.368 5.003 1.00 88.00 213 THR A C 1
ATOM 1479 O O . THR A 1 213 ? -3.177 22.788 5.391 1.00 88.00 213 THR A O 1
ATOM 1482 N N . ASP A 1 214 ? -1.770 24.538 5.517 1.00 86.94 214 ASP A N 1
ATOM 1483 C CA . ASP A 1 214 ? -2.445 25.306 6.584 1.00 86.94 214 ASP A CA 1
ATOM 1484 C C . ASP A 1 214 ? -3.962 25.492 6.345 1.00 86.94 214 ASP A C 1
ATOM 1486 O O . ASP A 1 214 ? -4.747 25.665 7.274 1.00 86.94 214 ASP A O 1
ATOM 1490 N N . ALA A 1 215 ? -4.389 25.459 5.077 1.00 86.56 215 ALA A N 1
ATOM 1491 C CA . ALA A 1 215 ? -5.783 25.556 4.648 1.00 86.56 215 ALA A CA 1
ATOM 1492 C C . ALA A 1 215 ? -6.549 24.213 4.693 1.00 86.56 215 ALA A C 1
ATOM 1494 O O . ALA A 1 215 ? -7.648 24.122 4.145 1.00 86.56 215 ALA A O 1
ATOM 1495 N N . ALA A 1 216 ? -5.959 23.165 5.277 1.00 91.25 216 ALA A N 1
ATOM 1496 C CA . ALA A 1 216 ? -6.425 21.778 5.230 1.00 91.25 216 ALA A CA 1
ATOM 1497 C C . ALA A 1 216 ? -6.705 21.274 3.795 1.00 91.25 216 ALA A C 1
ATOM 1499 O O . ALA A 1 216 ? -7.631 20.497 3.546 1.00 91.25 216 ALA A O 1
ATOM 1500 N N . THR A 1 217 ? -5.895 21.709 2.823 1.00 91.19 217 THR A N 1
ATOM 1501 C CA . THR A 1 217 ? -5.925 21.149 1.463 1.00 91.19 217 THR A CA 1
ATOM 1502 C C . THR A 1 217 ? -4.756 20.194 1.258 1.00 91.19 217 THR A C 1
ATOM 1504 O O . THR A 1 217 ? -3.631 20.508 1.659 1.00 91.19 217 THR A O 1
ATOM 1507 N N . LEU A 1 218 ? -5.031 19.044 0.638 1.00 89.94 218 LEU A N 1
ATOM 1508 C CA . LEU A 1 218 ? -4.030 18.100 0.146 1.00 89.94 218 LEU A CA 1
ATOM 1509 C C . LEU A 1 218 ? -3.957 18.230 -1.387 1.00 89.94 218 LEU A C 1
ATOM 1511 O O . LEU A 1 218 ? -4.764 17.614 -2.095 1.00 89.94 218 LEU A O 1
ATOM 1515 N N . PRO A 1 219 ? -3.054 19.070 -1.916 1.00 91.06 219 PRO A N 1
ATOM 1516 C CA . PRO A 1 219 ? -2.894 19.240 -3.350 1.00 91.06 219 PRO A CA 1
ATOM 1517 C C . PRO A 1 219 ? -2.325 17.989 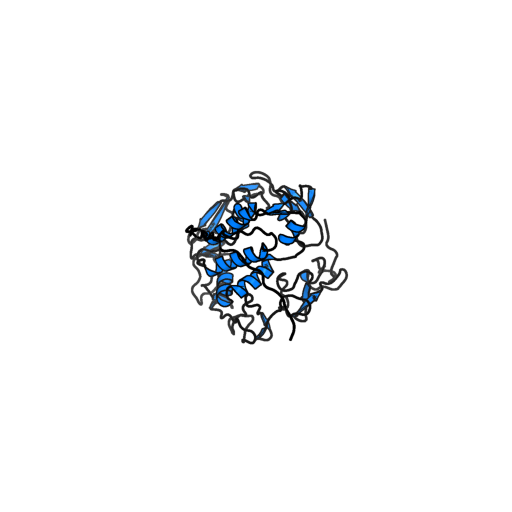-4.025 1.00 91.06 219 PRO A C 1
ATOM 1519 O O . PRO A 1 219 ? -1.266 17.475 -3.672 1.00 91.06 219 PRO A O 1
ATOM 1522 N N . THR A 1 220 ? -3.032 17.540 -5.055 1.00 89.25 220 THR A N 1
ATOM 1523 C CA . THR A 1 220 ? -2.641 16.472 -5.982 1.00 89.25 220 THR A CA 1
ATOM 1524 C C . THR A 1 220 ? -2.308 17.092 -7.335 1.00 89.25 220 THR A C 1
ATOM 1526 O O . THR A 1 220 ? -2.961 18.050 -7.747 1.00 89.25 220 THR A O 1
ATOM 1529 N N . CYS A 1 221 ? -1.281 16.605 -8.028 1.00 91.81 221 CYS A N 1
ATOM 1530 C CA . CYS A 1 221 ? -0.849 17.234 -9.275 1.00 91.81 221 CYS A CA 1
ATOM 1531 C C . CYS A 1 221 ? -1.851 17.038 -10.421 1.00 91.81 221 CYS A C 1
ATOM 1533 O O . CYS A 1 221 ? -2.494 15.996 -10.533 1.00 91.81 221 CYS A O 1
ATOM 1535 N N . ALA A 1 222 ? -1.970 18.045 -11.288 1.00 91.56 222 ALA A N 1
ATOM 1536 C CA . ALA A 1 222 ? -2.743 17.949 -12.522 1.00 91.56 222 ALA A CA 1
ATOM 1537 C C . ALA A 1 222 ? -2.207 16.833 -13.440 1.00 91.56 222 ALA A C 1
ATOM 1539 O O . ALA A 1 222 ? -1.015 16.526 -13.427 1.00 91.56 222 ALA A O 1
ATOM 1540 N N . ALA A 1 223 ? -3.089 16.248 -14.257 1.00 86.56 223 ALA A N 1
ATOM 1541 C CA . ALA A 1 223 ? -2.757 15.101 -15.101 1.00 86.56 223 ALA A CA 1
ATOM 1542 C C . ALA A 1 223 ? -1.519 15.358 -15.984 1.00 86.56 223 ALA A C 1
ATOM 1544 O O . ALA A 1 223 ? -1.408 16.397 -16.640 1.00 86.56 223 ALA A O 1
ATOM 1545 N N . GLY A 1 224 ? -0.589 14.399 -15.993 1.00 86.94 224 GLY A N 1
ATOM 1546 C CA . GLY A 1 224 ? 0.701 14.517 -16.684 1.00 86.94 224 GLY A CA 1
ATOM 1547 C C . GLY A 1 224 ? 1.799 15.277 -15.919 1.00 86.94 224 GLY A C 1
ATOM 1548 O O . GLY A 1 224 ? 2.894 15.438 -16.457 1.00 86.94 224 GLY A O 1
ATOM 1549 N N . LEU A 1 225 ? 1.546 15.717 -14.682 1.00 90.19 225 LEU A N 1
ATOM 1550 C CA . LEU A 1 225 ? 2.556 16.212 -13.738 1.00 90.19 225 LEU A CA 1
ATOM 1551 C C . LEU A 1 225 ? 2.784 15.195 -12.607 1.00 90.19 225 LEU A C 1
ATOM 1553 O O . LEU A 1 225 ? 1.914 14.384 -12.300 1.00 90.19 225 LEU A O 1
ATOM 1557 N N . VAL A 1 226 ? 3.945 15.260 -11.956 1.00 89.56 226 VAL A N 1
ATOM 1558 C CA . VAL A 1 226 ? 4.322 14.402 -10.819 1.00 89.56 226 VAL A CA 1
ATOM 1559 C C . VAL A 1 226 ? 4.781 15.247 -9.634 1.00 89.56 226 VAL A C 1
ATOM 1561 O O . VAL A 1 226 ? 5.337 16.329 -9.820 1.00 89.56 226 VAL A O 1
ATOM 1564 N N . CYS A 1 227 ? 4.566 14.767 -8.406 1.00 90.75 227 CYS A N 1
ATOM 1565 C CA . CYS A 1 227 ? 5.043 15.473 -7.218 1.00 90.75 227 CYS A CA 1
ATOM 1566 C C . CYS A 1 227 ? 6.559 15.286 -7.032 1.00 90.75 227 CYS A C 1
ATOM 1568 O O . CYS A 1 227 ? 7.051 14.157 -6.948 1.00 90.75 227 CYS A O 1
ATOM 1570 N N . GLY A 1 228 ? 7.301 16.397 -7.015 1.00 89.31 228 GLY A N 1
ATOM 1571 C CA . GLY A 1 228 ? 8.759 16.433 -6.927 1.00 89.31 228 GLY A CA 1
ATOM 1572 C C . GLY A 1 228 ? 9.261 16.555 -5.490 1.00 89.31 228 GLY A C 1
ATOM 1573 O O . GLY A 1 228 ? 9.373 17.661 -4.959 1.00 89.31 228 GLY A O 1
ATOM 1574 N N . TYR A 1 229 ? 9.573 15.421 -4.862 1.00 83.19 229 TYR A N 1
ATOM 1575 C CA . TYR A 1 229 ? 10.095 15.364 -3.493 1.00 83.19 229 TYR A CA 1
ATOM 1576 C C . TYR A 1 229 ? 11.594 15.707 -3.423 1.00 83.19 229 TYR A C 1
ATOM 1578 O O . TYR A 1 229 ? 12.376 15.346 -4.306 1.00 83.19 229 TYR A O 1
ATOM 1586 N N . GLY A 1 230 ? 12.011 16.355 -2.332 1.00 79.12 230 GLY A N 1
ATOM 1587 C CA . GLY A 1 230 ? 13.421 16.661 -2.060 1.00 79.12 230 GLY A CA 1
ATOM 1588 C C . GLY A 1 230 ? 14.034 17.683 -3.028 1.00 79.12 230 GLY A C 1
ATOM 1589 O O . GLY A 1 230 ? 13.401 18.685 -3.370 1.00 79.12 230 GLY A O 1
ATOM 1590 N N . ASP A 1 231 ? 15.276 17.429 -3.456 1.00 65.12 231 ASP A N 1
ATOM 1591 C CA . ASP A 1 231 ? 16.105 18.358 -4.246 1.00 65.12 231 ASP A CA 1
ATOM 1592 C C . ASP A 1 231 ? 15.481 18.783 -5.588 1.00 65.12 231 ASP A C 1
ATOM 1594 O O . ASP A 1 231 ? 15.820 19.839 -6.124 1.00 65.12 231 ASP A O 1
ATOM 1598 N N . VAL A 1 232 ? 14.553 17.985 -6.131 1.00 61.53 232 VAL A N 1
ATOM 1599 C CA . VAL A 1 232 ? 13.902 18.223 -7.429 1.00 61.53 232 VAL A CA 1
ATOM 1600 C C . VAL A 1 232 ? 12.441 18.643 -7.236 1.00 61.53 232 VAL A C 1
ATOM 1602 O O . VAL A 1 232 ? 11.523 18.011 -7.750 1.00 61.53 232 VAL A O 1
ATOM 1605 N N . GLY A 1 233 ? 12.227 19.733 -6.493 1.00 60.44 233 GLY A N 1
ATOM 1606 C CA . GLY A 1 233 ? 10.936 20.434 -6.468 1.00 60.44 233 GLY A CA 1
ATOM 1607 C C . GLY A 1 233 ? 10.463 20.965 -5.116 1.00 60.44 233 GLY A C 1
ATOM 1608 O O . GLY A 1 233 ? 9.564 21.795 -5.116 1.00 60.44 233 GLY A O 1
ATOM 1609 N N . GLN A 1 234 ? 11.049 20.550 -3.984 1.00 81.50 234 GLN A N 1
ATOM 1610 C CA . GLN A 1 234 ? 10.566 20.920 -2.637 1.00 81.50 234 GLN A CA 1
ATOM 1611 C C . GLN A 1 234 ? 9.067 20.615 -2.422 1.00 81.50 234 GLN A C 1
ATOM 1613 O O . GLN A 1 234 ? 8.325 21.432 -1.880 1.00 81.50 234 GLN A O 1
ATOM 1618 N N . ASN A 1 235 ? 8.630 19.427 -2.850 1.00 89.06 235 ASN A N 1
ATOM 1619 C CA . ASN A 1 235 ? 7.237 18.974 -2.834 1.00 89.06 235 ASN A CA 1
ATOM 1620 C C . ASN A 1 235 ? 6.331 19.872 -3.698 1.00 89.06 235 ASN A C 1
ATOM 1622 O O . ASN A 1 235 ? 5.287 20.341 -3.250 1.00 89.06 235 ASN A O 1
ATOM 1626 N N . ALA A 1 236 ? 6.741 20.125 -4.945 1.00 93.06 236 ALA A N 1
ATOM 1627 C CA . ALA A 1 236 ? 5.950 20.843 -5.947 1.00 93.06 236 ALA A CA 1
ATOM 1628 C C . ALA A 1 236 ? 5.722 19.999 -7.209 1.00 93.06 236 ALA A C 1
ATOM 1630 O O . ALA A 1 236 ? 6.524 19.123 -7.543 1.00 93.06 236 ALA A O 1
ATOM 1631 N N . CYS A 1 237 ? 4.628 20.262 -7.922 1.00 93.69 237 CYS A N 1
ATOM 1632 C CA . CYS A 1 237 ? 4.295 19.563 -9.156 1.00 93.69 237 CYS A CA 1
ATOM 1633 C C . CYS A 1 237 ? 5.265 19.945 -10.272 1.00 93.69 237 CYS A C 1
ATOM 1635 O O . CYS A 1 237 ? 5.313 21.099 -10.705 1.00 93.69 237 CYS A O 1
ATOM 1637 N N . VAL A 1 238 ? 5.999 18.962 -10.781 1.00 93.06 238 VAL A N 1
ATOM 1638 C CA . VAL A 1 238 ? 6.925 19.103 -11.905 1.00 93.06 238 VAL A CA 1
ATOM 1639 C C . VAL A 1 238 ? 6.428 18.296 -13.101 1.00 93.06 238 VAL A C 1
ATOM 1641 O O . VAL A 1 238 ? 5.691 17.320 -12.957 1.00 93.06 238 VAL A O 1
ATOM 1644 N N . ALA A 1 239 ? 6.824 18.698 -14.307 1.00 93.06 239 ALA A N 1
ATOM 1645 C CA . ALA A 1 239 ? 6.700 17.815 -15.460 1.00 93.06 239 ALA A CA 1
ATOM 1646 C C . ALA A 1 239 ? 7.692 16.643 -15.306 1.00 93.06 239 ALA A C 1
ATOM 1648 O O . ALA A 1 239 ? 8.796 16.871 -14.798 1.00 93.06 239 ALA A O 1
ATOM 1649 N N . PRO A 1 240 ? 7.352 15.423 -15.762 1.00 91.50 240 PRO A N 1
ATOM 1650 C CA . PRO A 1 240 ? 8.316 14.336 -15.870 1.00 91.50 240 PRO A CA 1
ATOM 1651 C C . PRO A 1 240 ? 9.566 14.766 -16.645 1.00 91.50 240 PRO A C 1
ATOM 1653 O O . PRO A 1 240 ? 9.491 15.464 -17.661 1.00 91.50 240 PRO A O 1
ATOM 1656 N N . LEU A 1 241 ? 10.723 14.340 -16.152 1.00 93.25 241 LEU A N 1
ATOM 1657 C CA . LEU A 1 241 ? 12.018 14.553 -16.777 1.00 93.25 241 LEU A CA 1
ATOM 1658 C C . LEU A 1 241 ? 12.064 13.849 -18.146 1.00 93.25 241 LEU A C 1
ATOM 1660 O O . LEU A 1 241 ? 11.566 12.731 -18.265 1.00 93.25 241 LEU A O 1
ATOM 1664 N N . PRO A 1 242 ? 12.687 14.439 -19.181 1.00 95.12 242 PRO A N 1
ATOM 1665 C CA . PRO A 1 242 ? 12.948 13.733 -20.433 1.00 95.12 242 PRO A CA 1
ATOM 1666 C C . PRO A 1 242 ? 13.860 12.513 -20.240 1.00 95.12 242 PRO A C 1
ATOM 1668 O O . PRO A 1 242 ? 14.770 12.545 -19.408 1.00 95.12 242 PRO A O 1
ATOM 1671 N N . SER A 1 243 ? 13.693 11.490 -21.078 1.00 94.69 243 SER A N 1
ATOM 1672 C CA . SER A 1 243 ? 14.596 10.334 -21.168 1.00 94.69 243 SER A CA 1
ATOM 1673 C C . SER A 1 243 ? 16.067 10.759 -21.247 1.00 94.69 243 SER A C 1
ATOM 1675 O O . SER A 1 243 ? 16.417 11.663 -22.010 1.00 94.69 243 SER A O 1
ATOM 1677 N N . GLY A 1 244 ? 16.939 10.115 -20.472 1.00 94.88 244 GLY A N 1
ATOM 1678 C CA . GLY A 1 244 ? 18.363 10.456 -20.389 1.00 94.88 244 GLY A CA 1
ATOM 1679 C C . GLY A 1 244 ? 18.695 11.698 -19.548 1.00 94.88 244 GLY A C 1
ATOM 1680 O O . GLY A 1 244 ? 19.850 12.125 -19.543 1.00 94.88 244 GLY A O 1
ATOM 1681 N N . SER A 1 245 ? 17.727 12.296 -18.844 1.00 96.00 245 SER A N 1
ATOM 1682 C CA . SER A 1 245 ? 17.984 13.424 -17.931 1.00 96.00 245 SER A CA 1
ATOM 1683 C C . SER A 1 245 ? 18.479 12.959 -16.555 1.00 96.00 245 SER A C 1
ATOM 1685 O O . SER A 1 245 ? 18.050 11.899 -16.094 1.00 96.00 245 SER A O 1
ATOM 1687 N N . PRO A 1 246 ? 19.303 13.762 -15.852 1.00 93.62 246 PRO A N 1
ATOM 1688 C CA . PRO A 1 246 ? 19.671 13.493 -14.465 1.00 93.62 246 PRO A CA 1
ATOM 1689 C C . PRO A 1 246 ? 18.457 13.489 -13.528 1.00 93.62 246 PRO A C 1
ATOM 1691 O O . PRO A 1 246 ? 17.588 14.353 -13.639 1.00 93.62 246 PRO A O 1
ATOM 1694 N N . CYS A 1 247 ? 18.419 12.553 -12.584 1.00 92.81 247 CYS A N 1
ATOM 1695 C CA . CYS A 1 247 ? 17.301 12.319 -11.671 1.00 92.81 247 CYS A CA 1
ATOM 1696 C C . CYS A 1 247 ? 17.780 11.842 -10.289 1.00 92.81 247 CYS A C 1
ATOM 1698 O O . CYS A 1 247 ? 18.906 11.375 -10.124 1.00 92.81 247 CYS A O 1
ATOM 1700 N N . THR A 1 248 ? 16.889 11.922 -9.299 1.00 90.62 248 THR A N 1
ATOM 1701 C CA . THR A 1 248 ? 17.092 11.389 -7.936 1.00 90.62 248 THR A CA 1
ATOM 1702 C C . THR A 1 248 ? 16.051 10.336 -7.536 1.00 90.62 248 THR A C 1
ATOM 1704 O O . THR A 1 248 ? 16.178 9.705 -6.492 1.00 90.62 248 THR A O 1
ATOM 1707 N N . SER A 1 249 ? 15.003 10.140 -8.345 1.00 88.44 249 SER A N 1
ATOM 1708 C CA . SER A 1 249 ? 13.915 9.194 -8.083 1.00 88.44 249 SER A CA 1
ATOM 1709 C C . SER A 1 249 ? 13.223 8.787 -9.381 1.00 88.44 249 SER A C 1
ATOM 1711 O O . SER A 1 249 ? 12.932 9.640 -10.221 1.00 88.44 249 SER A O 1
ATOM 1713 N N . SER A 1 250 ? 12.884 7.502 -9.522 1.00 87.94 250 SER A N 1
ATOM 1714 C CA . SER A 1 250 ? 12.132 6.969 -10.672 1.00 87.94 250 SER A CA 1
ATOM 1715 C C . SER A 1 250 ? 10.756 7.618 -10.846 1.00 87.94 250 SER A C 1
ATOM 1717 O O . SER A 1 250 ? 10.242 7.665 -11.958 1.00 87.94 250 SER A O 1
ATOM 1719 N N . ARG A 1 251 ? 10.183 8.188 -9.772 1.00 87.38 251 ARG A N 1
ATOM 1720 C CA . ARG A 1 251 ? 8.918 8.952 -9.803 1.00 87.38 251 ARG A CA 1
ATOM 1721 C C . ARG A 1 251 ? 8.958 10.139 -10.775 1.00 87.38 251 ARG A C 1
ATOM 1723 O O . ARG A 1 251 ? 7.912 10.569 -11.246 1.00 87.38 251 ARG A O 1
ATOM 1730 N N . LEU A 1 252 ? 10.152 10.665 -11.053 1.00 90.38 252 LEU A N 1
ATOM 1731 C CA . LEU A 1 252 ? 10.369 11.813 -11.931 1.00 90.38 252 LEU A CA 1
ATOM 1732 C C . LEU A 1 252 ? 10.500 11.431 -13.413 1.00 90.38 252 LEU A C 1
ATOM 1734 O O . LEU A 1 252 ? 10.513 12.326 -14.251 1.00 90.38 252 LEU A O 1
ATOM 1738 N N . CYS A 1 253 ? 10.638 10.147 -13.749 1.00 91.81 253 CYS A N 1
ATOM 1739 C CA . CYS A 1 253 ? 10.975 9.704 -15.101 1.00 91.81 253 CYS A CA 1
ATOM 1740 C C . CYS A 1 253 ? 9.736 9.478 -16.005 1.00 91.81 253 CYS A C 1
ATOM 1742 O O . CYS A 1 253 ? 8.589 9.460 -15.528 1.00 91.81 253 CYS A O 1
ATOM 1744 N N . PRO A 1 254 ? 9.936 9.317 -17.331 1.00 90.31 254 PRO A N 1
ATOM 1745 C CA . PRO A 1 254 ? 8.882 8.921 -18.264 1.00 90.31 254 PRO A CA 1
ATOM 1746 C C . PRO A 1 254 ? 8.280 7.547 -17.940 1.00 90.31 254 PRO A C 1
ATOM 1748 O O . PRO A 1 254 ? 8.732 6.825 -17.055 1.00 90.31 254 PRO A O 1
ATOM 1751 N N . GLU A 1 255 ? 7.222 7.168 -18.656 1.00 84.44 255 GLU A N 1
ATOM 1752 C CA . GLU A 1 255 ? 6.614 5.846 -18.463 1.00 84.44 255 GLU A CA 1
ATOM 1753 C C . GLU A 1 255 ? 7.526 4.715 -18.947 1.00 84.44 255 GLU A C 1
ATOM 1755 O O . GLU A 1 255 ? 8.106 4.804 -20.028 1.00 84.44 255 GLU A O 1
ATOM 1760 N N . GLY A 1 256 ? 7.645 3.647 -18.154 1.00 84.75 256 GLY A N 1
ATOM 1761 C CA . GLY A 1 256 ? 8.573 2.544 -18.429 1.00 84.75 256 GLY A CA 1
ATOM 1762 C C . GLY A 1 256 ? 10.055 2.883 -18.220 1.00 84.75 256 GLY A C 1
ATOM 1763 O O . GLY A 1 256 ? 10.919 2.072 -18.558 1.00 84.75 256 GLY A O 1
ATOM 1764 N N . GLU A 1 257 ? 10.360 4.052 -17.652 1.00 90.44 257 GLU A N 1
ATOM 1765 C CA . GLU A 1 257 ? 11.711 4.442 -17.256 1.00 90.44 257 GLU A CA 1
ATOM 1766 C C . GLU A 1 257 ? 11.865 4.457 -15.734 1.00 90.44 257 GLU A C 1
ATOM 1768 O O . GLU A 1 257 ? 10.957 4.852 -15.001 1.00 90.44 257 GLU A O 1
ATOM 1773 N N . LEU A 1 258 ? 13.044 4.061 -15.259 1.00 89.44 258 LEU A N 1
ATOM 1774 C CA . LEU A 1 258 ? 13.454 4.207 -13.865 1.00 89.44 258 LEU A CA 1
ATOM 1775 C C . LEU A 1 258 ? 14.644 5.168 -13.780 1.00 89.44 258 LEU A C 1
ATOM 1777 O O . LEU A 1 258 ? 15.337 5.415 -14.766 1.00 89.44 258 LEU A O 1
ATOM 1781 N N . CYS A 1 259 ? 14.882 5.715 -12.590 1.00 91.06 259 CYS A N 1
ATOM 1782 C CA . CYS A 1 259 ? 16.072 6.505 -12.317 1.00 91.06 259 CYS A CA 1
ATOM 1783 C C . CYS A 1 259 ? 17.212 5.565 -11.923 1.00 91.06 259 CYS A C 1
ATOM 1785 O O . CYS A 1 259 ? 17.191 5.014 -10.821 1.00 91.06 259 CYS A O 1
ATOM 1787 N N . VAL A 1 260 ? 18.189 5.368 -12.810 1.00 89.69 260 VAL A N 1
ATOM 1788 C CA . VAL A 1 260 ? 19.310 4.445 -12.584 1.00 89.69 260 VAL A CA 1
ATOM 1789 C C . VAL A 1 260 ? 20.637 5.117 -12.911 1.00 89.69 260 VAL A C 1
ATOM 1791 O O . VAL A 1 260 ? 20.722 5.906 -13.848 1.00 89.69 260 VAL A O 1
ATOM 1794 N N . ASP A 1 261 ? 21.649 4.894 -12.069 1.00 89.56 261 ASP A N 1
ATOM 1795 C CA . ASP A 1 261 ? 22.908 5.659 -12.053 1.00 89.56 261 ASP A CA 1
ATOM 1796 C C . ASP A 1 261 ? 22.685 7.188 -12.117 1.00 89.56 261 ASP A C 1
ATOM 1798 O O . ASP A 1 261 ? 23.419 7.941 -12.759 1.00 89.56 261 ASP A O 1
ATOM 1802 N N . GLY A 1 262 ? 21.617 7.653 -11.456 1.00 91.06 262 GLY A N 1
ATOM 1803 C CA . GLY A 1 262 ? 21.204 9.057 -11.429 1.00 91.06 262 GLY A CA 1
ATOM 1804 C C . GLY A 1 262 ? 20.661 9.594 -12.758 1.00 91.06 262 GLY A C 1
ATOM 1805 O O . GLY A 1 262 ? 20.641 10.809 -12.934 1.00 91.06 262 GLY A O 1
ATOM 1806 N N . THR A 1 263 ? 20.242 8.733 -13.693 1.00 94.00 263 THR A N 1
ATOM 1807 C CA . THR A 1 263 ? 19.719 9.104 -15.021 1.00 94.00 263 THR A CA 1
ATOM 1808 C C . THR A 1 263 ? 18.397 8.386 -15.321 1.00 94.00 263 THR A C 1
ATOM 1810 O O . THR A 1 263 ? 18.266 7.196 -15.047 1.00 94.00 263 THR A O 1
ATOM 1813 N N . CYS A 1 264 ? 17.403 9.075 -15.895 1.00 94.44 264 CYS A N 1
ATOM 1814 C CA . CYS A 1 264 ? 16.177 8.416 -16.360 1.00 94.44 264 CYS A CA 1
ATOM 1815 C C . CYS A 1 264 ? 16.488 7.527 -17.571 1.00 94.44 264 CYS A C 1
ATOM 1817 O O . CYS A 1 264 ? 16.992 8.017 -18.586 1.00 94.44 264 CYS A O 1
ATOM 1819 N N . ALA A 1 265 ? 16.221 6.228 -17.450 1.00 93.31 265 ALA A N 1
ATOM 1820 C CA . ALA A 1 265 ? 16.516 5.236 -18.473 1.00 93.31 265 ALA A CA 1
ATOM 1821 C C . ALA A 1 265 ? 15.372 4.225 -18.617 1.00 93.31 265 ALA A C 1
ATOM 1823 O O . ALA A 1 265 ? 14.815 3.747 -17.627 1.00 93.31 265 ALA A O 1
ATOM 1824 N N . ALA A 1 266 ? 15.057 3.860 -19.862 1.00 91.12 266 ALA A N 1
ATOM 1825 C CA . ALA A 1 266 ? 14.103 2.800 -20.170 1.00 91.12 266 ALA A CA 1
ATOM 1826 C C . ALA A 1 266 ? 14.628 1.443 -19.693 1.00 91.12 266 ALA A C 1
ATOM 1828 O O . ALA A 1 266 ? 15.668 0.971 -20.157 1.00 91.12 266 ALA A O 1
ATOM 1829 N N . VAL A 1 267 ? 13.880 0.809 -18.792 1.00 88.31 267 VAL A N 1
ATOM 1830 C CA . VAL A 1 267 ? 14.206 -0.513 -18.251 1.00 88.31 267 VAL A CA 1
ATOM 1831 C C . VAL A 1 267 ? 13.435 -1.570 -19.036 1.00 88.31 267 VAL A C 1
ATOM 1833 O O . VAL A 1 267 ? 12.250 -1.420 -19.329 1.00 88.31 267 VAL A O 1
ATOM 1836 N N . ALA A 1 268 ? 14.100 -2.663 -19.398 1.00 90.69 268 ALA A N 1
ATOM 1837 C CA . ALA A 1 268 ? 13.430 -3.816 -19.991 1.00 90.69 268 ALA A CA 1
ATOM 1838 C C . ALA A 1 268 ? 12.882 -4.730 -18.885 1.00 90.69 268 ALA A C 1
ATOM 1840 O O . ALA A 1 268 ? 13.571 -4.963 -17.896 1.00 90.69 268 ALA A O 1
ATOM 1841 N N . LEU A 1 269 ? 11.685 -5.298 -19.064 1.00 92.44 269 LEU A N 1
ATOM 1842 C CA . LEU A 1 269 ? 11.138 -6.308 -18.151 1.00 92.44 269 LEU A CA 1
ATOM 1843 C C . LEU A 1 269 ? 11.314 -7.720 -18.706 1.00 92.44 269 LEU A C 1
ATOM 1845 O O . LEU A 1 269 ? 10.853 -8.040 -19.803 1.00 92.44 269 LEU A O 1
ATOM 1849 N N . ALA A 1 270 ? 11.919 -8.590 -17.905 1.00 95.38 270 ALA A N 1
ATOM 1850 C CA . ALA A 1 270 ? 11.914 -10.025 -18.123 1.00 95.38 270 ALA A CA 1
ATOM 1851 C C . ALA A 1 270 ? 10.719 -10.658 -17.395 1.00 95.38 270 ALA A C 1
ATOM 1853 O O . ALA A 1 270 ? 10.642 -10.668 -16.167 1.00 95.38 270 ALA A O 1
ATOM 1854 N N . VAL A 1 271 ? 9.795 -11.211 -18.184 1.00 95.19 271 VAL A N 1
ATOM 1855 C CA . VAL A 1 271 ? 8.562 -11.888 -17.730 1.00 95.19 271 VAL A CA 1
ATOM 1856 C C . VAL A 1 271 ? 8.629 -13.412 -17.911 1.00 95.19 271 VAL A C 1
ATOM 1858 O O . VAL A 1 271 ? 7.614 -14.100 -17.908 1.00 95.19 271 VAL A O 1
ATOM 1861 N N . THR A 1 272 ? 9.837 -13.955 -18.104 1.00 95.44 272 THR A N 1
ATOM 1862 C CA . THR A 1 272 ? 10.084 -15.395 -18.287 1.00 95.44 272 THR A CA 1
ATOM 1863 C C . THR A 1 272 ? 11.258 -15.871 -17.435 1.00 95.44 272 THR A C 1
ATOM 1865 O O . THR A 1 272 ? 12.292 -15.206 -17.352 1.00 95.44 272 THR A O 1
ATOM 1868 N N . ALA A 1 273 ? 11.103 -17.038 -16.806 1.00 95.56 273 ALA A N 1
ATOM 1869 C CA . ALA A 1 273 ? 12.179 -17.683 -16.060 1.00 95.56 273 ALA A CA 1
ATOM 1870 C C . ALA A 1 273 ? 13.340 -18.086 -16.989 1.00 95.56 273 ALA A C 1
ATOM 1872 O O . ALA A 1 273 ? 13.122 -18.515 -18.123 1.00 95.56 273 ALA A O 1
ATOM 1873 N N . GLY A 1 274 ? 14.574 -17.963 -16.502 1.00 95.94 274 GLY A N 1
ATOM 1874 C CA . GLY A 1 274 ? 15.801 -18.235 -17.256 1.00 95.94 274 GLY A CA 1
ATOM 1875 C C . GLY A 1 274 ? 16.244 -17.111 -18.203 1.00 95.94 274 GLY A C 1
ATOM 1876 O O . GLY A 1 274 ? 17.296 -17.239 -18.828 1.00 95.94 274 GLY A O 1
ATOM 1877 N N . ALA A 1 275 ? 15.494 -16.009 -18.309 1.00 96.75 275 ALA A N 1
ATOM 1878 C CA . ALA A 1 275 ? 15.964 -14.803 -18.988 1.00 96.75 275 ALA A CA 1
ATOM 1879 C C . ALA A 1 275 ? 17.174 -14.197 -18.252 1.00 96.75 275 ALA A C 1
ATOM 1881 O O . ALA A 1 275 ? 17.232 -14.240 -17.024 1.00 96.75 275 ALA A O 1
ATOM 1882 N N . ALA A 1 276 ? 18.122 -13.613 -18.989 1.00 95.62 276 ALA A N 1
ATOM 1883 C CA . ALA A 1 276 ? 19.213 -12.846 -18.388 1.00 95.62 276 ALA A CA 1
ATOM 1884 C C . ALA A 1 276 ? 18.677 -11.552 -17.753 1.00 95.62 276 ALA A C 1
ATOM 1886 O O . ALA A 1 276 ? 17.758 -10.938 -18.299 1.00 95.62 276 ALA A O 1
ATOM 1887 N N . CYS A 1 277 ? 19.260 -11.138 -16.630 1.00 94.81 277 CYS A N 1
ATOM 1888 C CA . CYS A 1 277 ? 18.828 -9.969 -15.867 1.00 94.81 277 CYS A CA 1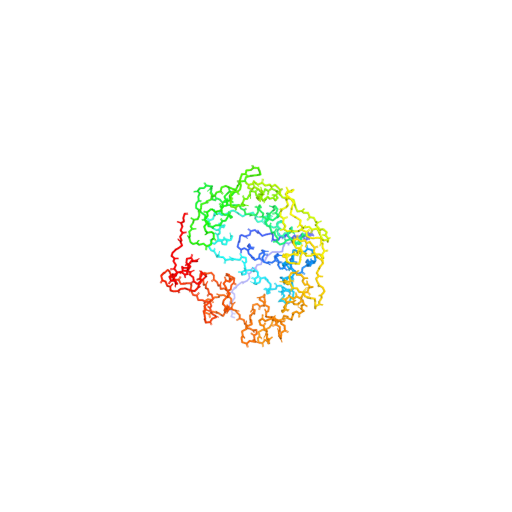
ATOM 1889 C C . CYS A 1 277 ? 19.983 -9.254 -15.169 1.00 94.81 277 CYS A C 1
ATOM 1891 O O . CYS A 1 277 ? 21.077 -9.805 -15.037 1.00 94.81 277 CYS A O 1
ATOM 1893 N N . SER A 1 278 ? 19.710 -8.045 -14.680 1.00 89.62 278 SER A N 1
ATOM 1894 C CA . SER A 1 278 ? 20.534 -7.399 -13.660 1.00 89.62 278 SER A CA 1
ATOM 1895 C C . SER A 1 278 ? 19.667 -6.870 -12.521 1.00 89.62 278 SER A C 1
ATOM 1897 O O . SER A 1 278 ? 18.494 -6.547 -12.712 1.00 89.62 278 SER A O 1
ATOM 1899 N N . VAL A 1 279 ? 20.273 -6.748 -11.340 1.00 80.06 279 VAL A N 1
ATOM 1900 C CA . VAL A 1 279 ? 19.703 -6.023 -10.196 1.00 80.06 279 VAL A CA 1
ATOM 1901 C C . VAL A 1 279 ? 19.650 -4.509 -10.443 1.00 80.06 279 VAL A C 1
ATOM 1903 O O . VAL A 1 279 ? 18.843 -3.832 -9.818 1.00 80.06 279 VAL A O 1
ATOM 1906 N N . ASP A 1 280 ? 20.460 -3.990 -11.377 1.00 74.38 280 ASP A N 1
ATOM 1907 C CA . ASP A 1 280 ? 20.418 -2.586 -11.816 1.00 74.38 280 ASP A CA 1
ATOM 1908 C C . ASP A 1 280 ? 19.319 -2.302 -12.865 1.00 74.38 280 ASP A C 1
ATOM 1910 O O . ASP A 1 280 ? 18.828 -1.183 -12.954 1.00 74.38 280 ASP A O 1
ATOM 1914 N N . GLY A 1 281 ? 18.900 -3.293 -13.661 1.00 71.62 281 GLY A N 1
ATOM 1915 C CA . GLY A 1 281 ? 17.948 -3.107 -14.768 1.00 71.62 281 GLY A CA 1
ATOM 1916 C C . GLY A 1 281 ? 18.473 -2.328 -15.994 1.00 71.62 281 GLY A C 1
ATOM 1917 O O . GLY A 1 281 ? 17.735 -2.175 -16.969 1.00 71.62 281 GLY A O 1
ATOM 1918 N N . VAL A 1 282 ? 19.726 -1.857 -15.975 1.00 73.75 282 VAL A N 1
ATOM 1919 C CA . VAL A 1 282 ? 20.419 -1.122 -17.055 1.00 73.75 282 VAL A CA 1
ATOM 1920 C C . VAL A 1 282 ? 21.169 -2.077 -17.976 1.00 73.75 282 VAL A C 1
ATOM 1922 O O . VAL A 1 282 ? 21.075 -1.989 -19.200 1.00 73.75 282 VAL A O 1
ATOM 1925 N N . SER A 1 283 ? 21.957 -2.977 -17.387 1.00 81.88 283 SER A N 1
ATOM 1926 C CA . SER A 1 283 ? 22.882 -3.854 -18.112 1.00 81.88 283 SER A CA 1
ATOM 1927 C C . SER A 1 283 ? 22.190 -5.093 -18.690 1.00 81.88 283 SER A C 1
ATOM 1929 O O . SER A 1 283 ? 22.638 -5.653 -19.693 1.00 81.88 283 SER A O 1
ATOM 1931 N N . ALA A 1 284 ? 21.067 -5.486 -18.090 1.00 87.06 284 ALA A N 1
ATOM 1932 C CA . ALA A 1 284 ? 20.145 -6.515 -18.550 1.00 87.06 284 ALA A CA 1
ATOM 1933 C C . ALA A 1 284 ? 18.752 -6.280 -17.916 1.00 87.06 284 ALA A C 1
ATOM 1935 O O . ALA A 1 284 ? 18.666 -5.557 -16.922 1.00 87.06 284 ALA A O 1
ATOM 1936 N N . PRO A 1 285 ? 17.666 -6.867 -18.461 1.00 90.81 285 PRO A N 1
ATOM 1937 C CA . PRO A 1 285 ? 16.301 -6.641 -17.984 1.00 90.81 285 PRO A CA 1
ATOM 1938 C C . PRO A 1 285 ? 16.102 -6.828 -16.474 1.00 90.81 285 PRO A C 1
ATOM 1940 O O . PRO A 1 285 ? 16.677 -7.727 -15.865 1.00 90.81 285 PRO A O 1
ATOM 1943 N N . PHE A 1 286 ? 15.209 -6.039 -15.884 1.00 90.81 286 PHE A N 1
ATOM 1944 C CA . PHE A 1 286 ? 14.709 -6.271 -14.532 1.00 90.81 286 PHE A CA 1
ATOM 1945 C C . PHE A 1 286 ? 13.690 -7.424 -14.542 1.00 90.81 286 PHE A C 1
ATOM 1947 O O . PHE A 1 286 ? 12.834 -7.506 -15.428 1.00 90.81 286 PHE A O 1
ATOM 1954 N N . CYS A 1 287 ? 13.763 -8.333 -13.571 1.00 93.75 287 CYS A N 1
ATOM 1955 C CA . CYS A 1 287 ? 12.813 -9.442 -13.466 1.00 93.75 287 CYS A CA 1
ATOM 1956 C C . CYS A 1 287 ? 11.477 -8.945 -12.917 1.00 93.75 287 CYS A C 1
ATOM 1958 O O . CYS A 1 287 ? 11.445 -8.322 -11.861 1.00 93.75 287 CYS A O 1
ATOM 1960 N N . ASN A 1 288 ? 10.372 -9.220 -13.609 1.00 92.62 288 ASN A N 1
ATOM 1961 C CA . ASN A 1 288 ? 9.072 -8.692 -13.207 1.00 92.62 288 ASN A CA 1
ATOM 1962 C C . ASN A 1 288 ? 8.535 -9.423 -11.950 1.00 92.62 288 ASN A C 1
ATOM 1964 O O . ASN A 1 288 ? 8.206 -10.612 -12.046 1.00 92.62 288 ASN A O 1
ATOM 1968 N N . PRO A 1 289 ? 8.377 -8.744 -10.791 1.00 89.94 289 PRO A N 1
ATOM 1969 C CA . PRO A 1 289 ? 7.852 -9.367 -9.578 1.00 89.94 289 PRO A CA 1
ATOM 1970 C C . PRO A 1 289 ? 6.400 -9.837 -9.731 1.00 89.94 289 PRO A C 1
ATOM 1972 O O . PRO A 1 289 ? 6.047 -10.866 -9.161 1.00 89.94 289 PRO A O 1
ATOM 1975 N N . MET A 1 290 ? 5.578 -9.171 -10.557 1.00 91.06 290 MET A N 1
ATOM 1976 C CA . MET A 1 290 ? 4.208 -9.623 -10.832 1.00 91.06 290 MET A CA 1
ATOM 1977 C C . MET A 1 290 ? 4.170 -10.930 -11.627 1.00 91.06 290 MET A C 1
ATOM 1979 O O . MET A 1 290 ? 3.245 -11.713 -11.469 1.00 91.06 290 MET A O 1
ATOM 1983 N N . SER A 1 291 ? 5.194 -11.223 -12.435 1.00 93.19 291 SER A N 1
ATOM 1984 C CA . SER A 1 291 ? 5.359 -12.530 -13.095 1.00 93.19 291 SER A CA 1
ATOM 1985 C C . SER A 1 291 ? 5.886 -13.625 -12.150 1.00 93.19 291 SER A C 1
ATOM 1987 O O . SER A 1 291 ? 6.303 -14.678 -12.628 1.00 93.19 291 SER A O 1
ATOM 1989 N N . ARG A 1 292 ? 5.948 -13.349 -10.836 1.00 90.75 292 ARG A N 1
ATOM 1990 C CA . ARG A 1 292 ? 6.750 -14.050 -9.821 1.00 90.75 292 ARG A CA 1
ATOM 1991 C C . ARG A 1 292 ? 8.149 -14.428 -10.324 1.00 90.75 292 ARG A C 1
ATOM 1993 O O . ARG A 1 292 ? 8.535 -15.594 -10.348 1.00 90.75 292 ARG A O 1
ATOM 2000 N N . LEU A 1 293 ? 8.952 -13.415 -10.673 1.00 92.62 293 LEU A N 1
ATOM 2001 C CA . LEU A 1 293 ? 10.392 -13.556 -10.942 1.00 92.62 293 LEU A CA 1
ATOM 2002 C C . LEU A 1 293 ? 11.247 -12.622 -10.070 1.00 92.62 293 LEU A C 1
ATOM 2004 O O . LEU A 1 293 ? 10.794 -11.545 -9.697 1.00 92.62 293 LEU A O 1
ATOM 2008 N N . SER A 1 294 ? 12.486 -13.030 -9.784 1.00 90.19 294 SER A N 1
ATOM 2009 C CA . SER A 1 294 ? 13.540 -12.215 -9.157 1.00 90.19 294 SER A CA 1
ATOM 2010 C C . SER A 1 294 ? 14.896 -12.482 -9.825 1.00 90.19 294 SER A C 1
ATOM 2012 O O . SER A 1 294 ? 15.084 -13.546 -10.420 1.00 90.19 294 SER A O 1
ATOM 2014 N N . CYS A 1 295 ? 15.832 -11.530 -9.768 1.00 91.31 295 CYS A N 1
ATOM 2015 C CA . CYS A 1 295 ? 17.140 -11.651 -10.417 1.00 91.31 295 CYS A CA 1
ATOM 2016 C C . CYS A 1 295 ? 18.160 -12.327 -9.490 1.00 91.31 295 CYS A C 1
ATOM 2018 O O . CYS A 1 295 ? 18.616 -11.725 -8.521 1.00 91.31 295 CYS A O 1
ATOM 2020 N N . ILE A 1 296 ? 18.526 -13.574 -9.798 1.00 87.00 296 ILE A N 1
ATOM 2021 C CA . ILE A 1 296 ? 19.465 -14.396 -9.022 1.00 87.00 296 ILE A CA 1
ATOM 2022 C C . ILE A 1 296 ? 20.564 -14.897 -9.968 1.00 87.00 296 ILE A C 1
ATOM 2024 O O . ILE A 1 296 ? 20.277 -15.461 -11.027 1.00 87.00 296 ILE A O 1
ATOM 2028 N N . ASP A 1 297 ? 21.828 -14.648 -9.615 1.00 89.31 297 ASP A N 1
ATOM 2029 C CA . ASP A 1 297 ? 23.021 -14.973 -10.420 1.00 89.31 297 ASP A CA 1
ATOM 2030 C C . ASP A 1 297 ? 22.950 -14.491 -11.888 1.00 89.31 297 ASP A C 1
ATOM 2032 O O . ASP A 1 297 ? 23.397 -15.165 -12.817 1.00 89.31 297 ASP A O 1
ATOM 2036 N N . GLY A 1 298 ? 22.349 -13.315 -12.117 1.00 92.44 298 GLY A N 1
ATOM 2037 C CA . GLY A 1 298 ? 22.151 -12.745 -13.458 1.00 92.44 298 GLY A CA 1
ATOM 2038 C C . GLY A 1 298 ? 21.065 -13.440 -14.292 1.00 92.44 298 GLY A C 1
ATOM 2039 O O . GLY A 1 298 ? 20.987 -13.226 -15.503 1.00 92.44 298 GLY A O 1
ATOM 2040 N N . THR A 1 299 ? 20.217 -14.263 -13.665 1.00 95.06 299 THR A N 1
ATOM 2041 C CA . THR A 1 299 ? 19.076 -14.943 -14.299 1.00 95.06 299 THR A CA 1
ATOM 2042 C C . THR A 1 299 ? 17.765 -14.681 -13.558 1.00 95.06 299 THR A C 1
ATOM 2044 O O . THR A 1 299 ? 17.725 -14.683 -12.330 1.00 95.06 299 THR A O 1
ATOM 2047 N N . CYS A 1 300 ? 16.663 -14.488 -14.286 1.00 95.06 300 CYS A N 1
ATOM 2048 C CA . CYS A 1 300 ? 15.343 -14.411 -13.670 1.00 95.06 300 CYS A CA 1
ATOM 2049 C C . CYS A 1 300 ? 14.905 -15.793 -13.201 1.00 95.06 300 CYS A C 1
ATOM 2051 O O . CYS A 1 300 ? 14.595 -16.665 -14.015 1.00 95.06 300 CYS A O 1
ATOM 2053 N N . GLN A 1 301 ? 14.855 -15.989 -11.890 1.00 93.19 301 GLN A N 1
ATOM 2054 C CA . GLN A 1 301 ? 14.419 -17.230 -11.266 1.00 93.19 301 GLN A CA 1
ATOM 2055 C C . GLN A 1 301 ? 13.043 -17.038 -10.614 1.00 93.19 301 GLN A C 1
ATOM 2057 O O . GLN A 1 301 ? 12.759 -15.959 -10.082 1.00 93.19 301 GLN A O 1
ATOM 2062 N N . PRO A 1 302 ? 12.169 -18.058 -10.650 1.00 92.25 302 PRO A N 1
ATOM 2063 C CA . PRO A 1 302 ? 10.911 -18.010 -9.931 1.00 92.25 302 PRO A CA 1
ATOM 2064 C C . PRO A 1 302 ? 11.149 -18.230 -8.434 1.00 92.25 302 PRO A C 1
ATOM 2066 O O . PRO A 1 302 ? 11.519 -19.320 -7.992 1.00 92.25 302 PRO A O 1
ATOM 2069 N N . TRP A 1 303 ? 10.870 -17.187 -7.656 1.00 87.69 303 TRP A N 1
ATOM 2070 C CA . TRP A 1 303 ? 10.332 -17.344 -6.310 1.00 87.69 303 TRP A CA 1
ATOM 2071 C C . TRP A 1 303 ? 9.051 -18.193 -6.348 1.00 87.69 303 TRP A C 1
ATOM 2073 O O . TRP A 1 303 ? 8.358 -18.276 -7.365 1.00 87.69 303 TRP A O 1
ATOM 2083 N N . GLY A 1 304 ? 8.801 -18.922 -5.263 1.00 84.94 304 GLY A N 1
ATOM 2084 C CA . GLY A 1 304 ? 7.708 -19.880 -5.171 1.00 84.94 304 GLY A CA 1
ATOM 2085 C C . GLY A 1 304 ? 6.343 -19.234 -4.951 1.00 84.94 304 GLY A C 1
ATOM 2086 O O . GLY A 1 304 ? 6.155 -18.027 -5.054 1.00 84.94 304 GLY A O 1
ATOM 2087 N N . ASN A 1 305 ? 5.382 -20.062 -4.553 1.00 83.31 305 ASN A N 1
ATOM 2088 C CA . ASN A 1 305 ? 4.091 -19.628 -4.013 1.00 83.31 305 ASN A CA 1
ATOM 2089 C C . ASN A 1 305 ? 4.185 -19.247 -2.518 1.00 83.31 305 ASN A C 1
ATOM 2091 O O . ASN A 1 305 ? 3.240 -19.472 -1.766 1.00 83.31 305 ASN A O 1
ATOM 2095 N N . GLY A 1 306 ? 5.359 -18.800 -2.065 1.00 86.88 306 GLY A N 1
ATOM 2096 C CA . GLY A 1 306 ? 5.672 -18.490 -0.670 1.00 86.88 306 GLY A CA 1
ATOM 2097 C C . GLY A 1 306 ? 5.674 -19.669 0.317 1.00 86.88 306 GLY A C 1
ATOM 2098 O O . GLY A 1 306 ? 6.007 -19.474 1.482 1.00 86.88 306 GLY A O 1
ATOM 2099 N N . ALA A 1 307 ? 5.313 -20.888 -0.093 1.00 90.88 307 ALA A N 1
ATOM 2100 C CA . ALA A 1 307 ? 5.226 -22.034 0.813 1.00 90.88 307 ALA A CA 1
ATOM 2101 C C . ALA A 1 307 ? 6.604 -22.476 1.348 1.00 90.88 307 ALA A C 1
ATOM 2103 O O . ALA A 1 307 ? 7.638 -22.249 0.711 1.00 90.88 307 ALA A O 1
ATOM 2104 N N . ALA A 1 308 ? 6.612 -23.162 2.495 1.00 93.38 308 ALA A N 1
ATOM 2105 C CA . ALA A 1 308 ? 7.832 -23.619 3.160 1.00 93.38 308 ALA A CA 1
ATOM 2106 C C . ALA A 1 308 ? 8.758 -24.429 2.225 1.00 93.38 308 ALA A C 1
ATOM 2108 O O . ALA A 1 308 ? 8.324 -25.308 1.477 1.00 93.38 308 ALA A O 1
ATOM 2109 N N . GLY A 1 309 ? 10.051 -24.106 2.255 1.00 92.75 309 GLY A N 1
ATOM 2110 C CA . GLY A 1 309 ? 11.099 -24.659 1.398 1.00 92.75 309 GLY A CA 1
ATOM 2111 C C . GLY A 1 309 ? 11.141 -24.113 -0.037 1.00 92.75 309 GLY A C 1
ATOM 2112 O O . GLY A 1 309 ? 12.092 -24.429 -0.762 1.00 92.75 309 GLY A O 1
ATOM 2113 N N . THR A 1 310 ? 10.164 -23.310 -0.478 1.00 92.12 310 THR A N 1
ATOM 2114 C CA . THR A 1 310 ? 10.177 -22.698 -1.822 1.00 92.12 310 THR A CA 1
ATOM 2115 C C . THR A 1 310 ? 11.096 -21.475 -1.888 1.00 92.12 310 THR A C 1
ATOM 2117 O O . THR A 1 310 ? 11.476 -20.930 -0.857 1.00 92.12 310 THR A O 1
ATOM 2120 N N . VAL A 1 311 ? 11.534 -21.098 -3.095 1.00 90.31 311 VAL A N 1
ATOM 2121 C CA . VAL A 1 311 ? 12.551 -20.047 -3.303 1.00 90.31 311 VAL A CA 1
ATOM 2122 C C . VAL A 1 311 ? 11.971 -18.653 -3.051 1.00 90.31 311 VAL A C 1
ATOM 2124 O O . VAL A 1 311 ? 10.811 -18.405 -3.371 1.00 90.31 311 VAL A O 1
ATOM 2127 N N . CYS A 1 312 ? 12.789 -17.734 -2.549 1.00 90.50 312 CYS A N 1
ATOM 2128 C CA . CYS A 1 312 ? 12.460 -16.325 -2.341 1.00 90.50 312 CYS A CA 1
ATOM 2129 C C . CYS A 1 312 ? 13.682 -15.417 -2.616 1.00 90.50 312 CYS A C 1
ATOM 2131 O O . CYS A 1 312 ? 14.809 -15.917 -2.669 1.00 90.50 312 CYS A O 1
ATOM 2133 N N . PRO A 1 313 ? 13.500 -14.098 -2.833 1.00 84.19 313 PRO A N 1
ATOM 2134 C CA . PRO A 1 313 ? 14.611 -13.154 -2.970 1.00 84.19 313 PRO A CA 1
ATOM 2135 C C . PRO A 1 313 ? 15.352 -12.970 -1.635 1.00 84.19 313 PRO A C 1
ATOM 2137 O O . PRO A 1 313 ? 14.724 -12.706 -0.615 1.00 84.19 313 PRO A O 1
ATOM 2140 N N . GLN A 1 314 ? 16.685 -13.054 -1.620 1.00 72.94 314 GLN A N 1
ATOM 2141 C CA . GLN A 1 314 ? 17.446 -12.779 -0.392 1.00 72.94 314 GLN A CA 1
ATOM 2142 C C . GLN A 1 314 ? 17.226 -11.339 0.089 1.00 72.94 314 GLN A C 1
ATOM 2144 O O . GLN A 1 314 ? 17.230 -10.409 -0.719 1.00 72.94 314 GLN A O 1
ATOM 2149 N N . GLY A 1 315 ? 17.057 -11.159 1.402 1.00 65.44 315 GLY A N 1
ATOM 2150 C CA . GLY A 1 315 ? 16.870 -9.843 2.020 1.00 65.44 315 GLY A CA 1
ATOM 2151 C C . GLY A 1 315 ? 15.552 -9.146 1.663 1.00 65.44 315 GLY A C 1
ATOM 2152 O O . GLY A 1 315 ? 15.421 -7.948 1.898 1.00 65.44 315 GLY A O 1
ATOM 2153 N N . SER A 1 316 ? 14.574 -9.848 1.077 1.00 69.44 316 SER A N 1
ATOM 2154 C CA . SER A 1 316 ? 13.231 -9.290 0.919 1.00 69.44 316 SER A CA 1
ATOM 2155 C C . SER A 1 316 ? 12.393 -9.551 2.169 1.00 69.44 316 SER A C 1
ATOM 2157 O O . SER A 1 316 ? 11.630 -10.515 2.221 1.00 69.44 316 SER A O 1
ATOM 2159 N N . ASP A 1 317 ? 12.463 -8.625 3.124 1.00 65.62 317 ASP A N 1
ATOM 2160 C CA . ASP A 1 317 ? 11.607 -8.582 4.325 1.00 65.62 317 ASP A CA 1
ATOM 2161 C C . ASP A 1 317 ? 10.136 -8.229 4.004 1.00 65.62 317 ASP A C 1
ATOM 2163 O O . ASP A 1 317 ? 9.312 -8.011 4.891 1.00 65.62 317 ASP A O 1
ATOM 2167 N N . SER A 1 318 ? 9.780 -8.152 2.716 1.00 70.94 318 SER A N 1
ATOM 2168 C CA . SER A 1 318 ? 8.412 -7.906 2.270 1.00 70.94 318 SER A CA 1
ATOM 2169 C C . SER A 1 318 ? 7.516 -9.089 2.668 1.00 70.94 318 SER A C 1
ATOM 2171 O O . SER A 1 318 ? 7.784 -10.218 2.247 1.00 70.94 318 SER A O 1
ATOM 2173 N N . PRO A 1 319 ? 6.417 -8.866 3.416 1.00 64.62 319 PRO A N 1
ATOM 2174 C CA . PRO A 1 319 ? 5.601 -9.946 3.983 1.00 64.62 319 PRO A CA 1
ATOM 2175 C C . PRO A 1 319 ? 4.904 -10.817 2.926 1.00 64.62 319 PRO A C 1
ATOM 2177 O O . PRO A 1 319 ? 4.433 -11.902 3.235 1.00 64.62 319 PRO A O 1
ATOM 2180 N N . ASN A 1 320 ? 4.888 -10.371 1.669 1.00 72.00 320 ASN A N 1
ATOM 2181 C CA . ASN A 1 320 ? 4.179 -10.998 0.551 1.00 72.00 320 ASN A CA 1
ATOM 2182 C C . ASN A 1 320 ? 5.062 -12.000 -0.230 1.00 72.00 320 ASN A C 1
ATOM 2184 O O . ASN A 1 320 ? 4.680 -12.488 -1.293 1.00 72.00 320 ASN A O 1
ATOM 2188 N N . VAL A 1 321 ? 6.281 -12.249 0.264 1.00 85.75 321 VAL A N 1
ATOM 2189 C CA . VAL A 1 321 ? 7.301 -13.131 -0.332 1.00 85.75 321 VAL A CA 1
ATOM 2190 C C . VAL A 1 321 ? 7.101 -14.590 0.057 1.00 85.75 321 VAL A C 1
ATOM 2192 O O . VAL A 1 321 ? 7.261 -15.488 -0.772 1.00 85.75 321 VAL A O 1
ATOM 2195 N N . CYS A 1 322 ? 6.764 -14.813 1.322 1.00 89.31 322 CYS A N 1
ATOM 2196 C CA . CYS A 1 322 ? 6.541 -16.119 1.914 1.00 89.31 322 CYS A CA 1
ATOM 2197 C C . CYS A 1 322 ? 5.147 -16.158 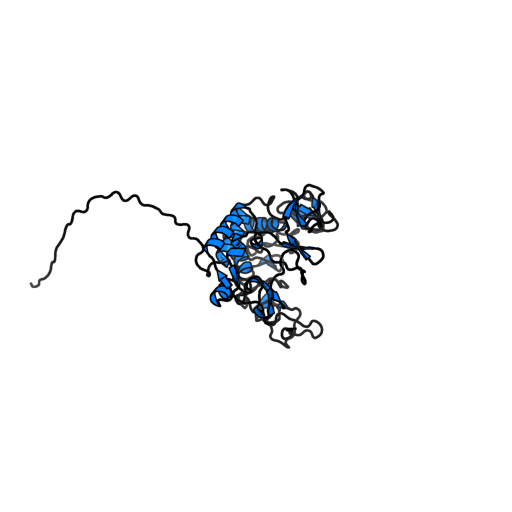2.540 1.00 89.31 322 CYS A C 1
ATOM 2199 O O . CYS A 1 322 ? 4.605 -15.126 2.917 1.00 89.31 322 CYS A O 1
ATOM 2201 N N . ALA A 1 323 ? 4.559 -17.348 2.649 1.00 87.38 323 ALA A N 1
ATOM 2202 C CA . ALA A 1 323 ? 3.299 -17.517 3.359 1.00 87.38 323 ALA A CA 1
ATOM 2203 C C . ALA A 1 323 ? 3.477 -17.157 4.844 1.00 87.38 323 ALA A C 1
ATOM 2205 O O . ALA A 1 323 ? 4.554 -17.327 5.414 1.00 87.38 323 ALA A O 1
ATOM 2206 N N . THR A 1 324 ? 2.426 -1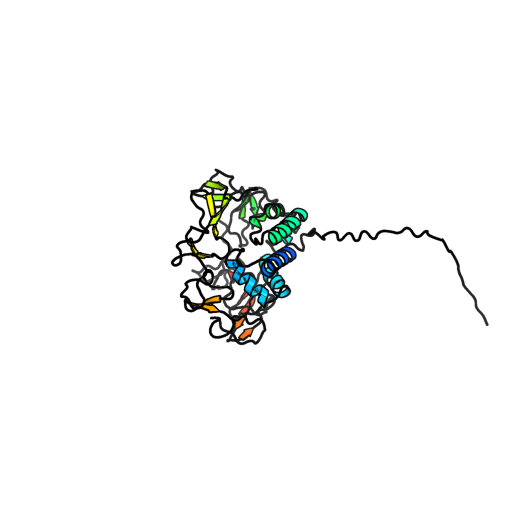6.657 5.479 1.00 82.75 324 THR A N 1
ATOM 2207 C CA . THR A 1 324 ? 2.499 -16.094 6.832 1.00 82.75 324 THR A CA 1
ATOM 2208 C C . THR A 1 324 ? 2.954 -17.119 7.875 1.00 82.75 324 THR A C 1
ATOM 2210 O O . THR A 1 324 ? 2.649 -18.308 7.777 1.00 82.75 324 THR A O 1
ATOM 2213 N N . GLY A 1 325 ? 3.720 -16.656 8.867 1.00 84.88 325 GLY A N 1
ATOM 2214 C CA . GLY A 1 325 ? 4.468 -17.511 9.798 1.00 84.88 325 GLY A CA 1
ATOM 2215 C C . GLY A 1 325 ? 5.841 -17.946 9.267 1.00 84.88 325 GLY A C 1
ATOM 2216 O O . GLY A 1 325 ? 6.651 -18.466 10.033 1.00 84.88 325 GLY A O 1
ATOM 2217 N N . LEU A 1 326 ? 6.132 -17.687 7.987 1.00 91.31 326 LEU A N 1
ATOM 2218 C CA . LEU A 1 326 ? 7.435 -17.909 7.364 1.00 91.31 326 LEU A CA 1
ATOM 2219 C C . LEU A 1 326 ? 8.184 -16.582 7.121 1.00 91.31 326 LEU A C 1
ATOM 2221 O O . LEU A 1 326 ? 7.642 -15.487 7.306 1.00 91.31 326 LEU A O 1
ATOM 2225 N N . TRP A 1 327 ? 9.441 -16.696 6.698 1.00 91.19 327 TRP A N 1
ATOM 2226 C CA . TRP A 1 327 ? 10.335 -15.604 6.289 1.00 91.19 327 TRP A CA 1
ATOM 2227 C C . TRP A 1 327 ? 11.338 -16.110 5.239 1.00 91.19 327 TRP A C 1
ATOM 2229 O O . TRP A 1 327 ? 11.480 -17.323 5.071 1.00 91.19 327 TRP A O 1
ATOM 2239 N N . CYS A 1 328 ? 12.025 -15.216 4.519 1.00 92.38 328 CYS A N 1
ATOM 2240 C CA . CYS A 1 328 ? 13.010 -15.621 3.512 1.00 92.38 328 CYS A CA 1
ATOM 2241 C C . CYS A 1 328 ? 14.411 -15.800 4.112 1.00 92.38 328 CYS A C 1
ATOM 2243 O O . CYS A 1 328 ? 15.088 -14.819 4.410 1.00 92.38 328 CYS A O 1
ATOM 2245 N N . ASP A 1 329 ? 14.856 -17.049 4.250 1.00 91.62 329 ASP A N 1
ATOM 2246 C CA . ASP A 1 329 ? 16.123 -17.383 4.892 1.00 91.62 329 ASP A CA 1
ATOM 2247 C C . ASP A 1 329 ? 17.372 -17.039 4.059 1.00 91.62 329 ASP A C 1
ATOM 2249 O O . ASP A 1 329 ? 17.328 -16.802 2.848 1.00 91.62 329 ASP A O 1
ATOM 2253 N N . ALA A 1 330 ? 18.538 -17.093 4.709 1.00 89.12 330 ALA A N 1
ATOM 2254 C CA . ALA A 1 330 ? 19.845 -16.892 4.078 1.00 89.12 330 ALA A CA 1
ATOM 2255 C C . ALA A 1 330 ? 20.214 -17.952 3.008 1.00 89.12 330 ALA A C 1
ATOM 2257 O O . ALA A 1 330 ? 21.246 -17.830 2.346 1.00 89.12 330 ALA A O 1
ATOM 2258 N N . THR A 1 331 ? 19.397 -18.995 2.810 1.00 89.62 331 THR A N 1
ATOM 2259 C CA . THR A 1 331 ? 19.500 -19.944 1.684 1.00 89.62 331 THR A CA 1
ATOM 2260 C C . THR A 1 331 ? 18.603 -19.554 0.503 1.00 89.62 331 THR A C 1
ATOM 2262 O O . THR A 1 331 ? 18.593 -20.239 -0.526 1.00 89.62 331 THR A O 1
ATOM 2265 N N . SER A 1 332 ? 17.924 -18.405 0.590 1.00 89.69 332 SER A N 1
ATOM 2266 C CA . SER A 1 332 ? 16.906 -17.911 -0.348 1.00 89.69 332 SER A CA 1
ATOM 2267 C C . SER A 1 332 ? 15.661 -18.806 -0.372 1.00 89.69 332 SER A C 1
ATOM 2269 O O . SER A 1 332 ? 15.115 -19.101 -1.441 1.00 89.69 332 SER A O 1
ATOM 2271 N N . ARG A 1 333 ? 15.224 -19.294 0.800 1.00 91.94 333 ARG A N 1
ATOM 2272 C CA . ARG A 1 333 ? 14.026 -20.137 0.943 1.00 91.94 333 ARG A CA 1
ATOM 2273 C C . ARG A 1 333 ? 13.085 -19.667 2.040 1.00 91.94 333 ARG A C 1
ATOM 2275 O O . ARG A 1 333 ? 13.513 -19.247 3.104 1.00 91.94 333 ARG A O 1
ATOM 2282 N N . CYS A 1 334 ? 11.788 -19.823 1.795 1.00 93.62 334 CYS A N 1
ATOM 2283 C CA . CYS A 1 334 ? 10.771 -19.593 2.809 1.00 93.62 334 CYS A CA 1
ATOM 2284 C C . CYS A 1 334 ? 10.904 -20.636 3.927 1.00 93.62 334 CYS A C 1
ATOM 2286 O O . CYS A 1 334 ? 10.645 -21.819 3.697 1.00 93.62 334 CYS A O 1
ATOM 2288 N N . ALA A 1 335 ? 11.319 -20.213 5.116 1.00 94.69 335 ALA A N 1
ATOM 2289 C CA . ALA A 1 335 ? 11.527 -21.056 6.290 1.00 94.69 335 ALA A CA 1
ATOM 2290 C C . ALA A 1 335 ? 10.598 -20.631 7.433 1.00 94.69 335 ALA A C 1
ATOM 2292 O O . ALA A 1 335 ? 10.111 -19.502 7.442 1.00 94.69 335 ALA A O 1
ATOM 2293 N N . ASP A 1 336 ? 10.359 -21.521 8.398 1.00 94.88 336 ASP A N 1
ATOM 2294 C CA . ASP A 1 336 ? 9.604 -21.182 9.609 1.00 94.88 336 ASP A CA 1
ATOM 2295 C C . ASP A 1 336 ? 10.292 -20.031 10.360 1.00 94.88 336 ASP A C 1
ATOM 2297 O O . ASP A 1 336 ? 11.524 -20.006 10.489 1.00 94.88 336 ASP A O 1
ATOM 2301 N N . ARG A 1 337 ? 9.503 -19.075 10.864 1.00 92.69 337 ARG A N 1
ATOM 2302 C CA . ARG A 1 337 ? 10.019 -18.015 11.737 1.00 92.69 337 ARG A CA 1
ATOM 2303 C C . ARG A 1 337 ? 10.586 -18.591 13.032 1.00 92.69 337 ARG A C 1
ATOM 2305 O O . ARG A 1 337 ? 10.079 -19.560 13.599 1.00 92.69 337 ARG A O 1
ATOM 2312 N N . LYS A 1 338 ? 11.664 -17.971 13.495 1.00 95.12 338 LYS A N 1
ATOM 2313 C CA . LYS A 1 338 ? 12.426 -18.350 14.681 1.00 95.12 338 LYS A CA 1
ATOM 2314 C C . LYS A 1 338 ? 11.618 -18.039 15.943 1.00 95.12 338 LYS A C 1
ATOM 2316 O O . LYS A 1 338 ? 11.073 -16.949 16.080 1.00 95.12 338 LYS A O 1
ATOM 2321 N N . ALA A 1 339 ? 11.557 -18.993 16.869 1.00 96.00 339 ALA A N 1
ATOM 2322 C CA . ALA A 1 339 ? 11.044 -18.752 18.215 1.00 96.00 339 ALA A CA 1
ATOM 2323 C C . ALA A 1 339 ? 11.965 -17.806 19.012 1.00 96.00 339 ALA A C 1
ATOM 2325 O O . ALA A 1 339 ? 13.123 -17.603 18.639 1.00 96.00 339 ALA A O 1
ATOM 2326 N N . ASP A 1 340 ? 11.454 -17.280 20.124 1.00 95.62 340 ASP A N 1
ATOM 2327 C CA . ASP A 1 340 ? 12.199 -16.437 21.067 1.00 95.62 340 ASP A CA 1
ATOM 2328 C C . ASP A 1 340 ? 13.506 -17.102 21.560 1.00 95.62 340 ASP A C 1
ATOM 2330 O O . ASP A 1 340 ? 13.666 -18.326 21.514 1.00 95.62 340 ASP A O 1
ATOM 2334 N N . ASP A 1 341 ? 14.455 -16.279 22.012 1.00 96.50 341 ASP A N 1
ATOM 2335 C CA . ASP A 1 341 ? 15.839 -16.616 22.390 1.00 96.50 341 ASP A CA 1
ATOM 2336 C C . ASP A 1 341 ? 16.722 -17.205 21.259 1.00 96.50 341 ASP A C 1
ATOM 2338 O O . ASP A 1 341 ? 17.920 -17.434 21.464 1.00 96.50 341 ASP A O 1
ATOM 2342 N N . LEU A 1 342 ? 16.197 -17.432 20.046 1.00 97.31 342 LEU A N 1
ATOM 2343 C CA . LEU A 1 342 ? 17.005 -17.866 18.896 1.00 97.31 342 LEU A CA 1
ATOM 2344 C C . LEU A 1 342 ? 17.720 -16.686 18.208 1.00 97.31 342 LEU A C 1
ATOM 2346 O O . LEU A 1 342 ? 17.151 -15.598 18.136 1.00 97.31 342 LEU A O 1
ATOM 2350 N N . PRO A 1 343 ? 18.933 -16.877 17.644 1.00 97.19 343 PRO A N 1
ATOM 2351 C CA . PRO A 1 343 ? 19.675 -15.789 17.008 1.00 97.19 343 PRO A CA 1
ATOM 2352 C C . PRO A 1 343 ? 18.992 -15.214 15.763 1.00 97.19 343 PRO A C 1
ATOM 2354 O O . PRO A 1 343 ? 18.581 -15.984 14.888 1.00 97.19 343 PRO A O 1
ATOM 2357 N N . CYS A 1 344 ? 18.950 -13.886 15.647 1.00 95.69 344 CYS A N 1
ATOM 2358 C CA . CYS A 1 344 ? 18.356 -13.160 14.524 1.00 95.69 344 CYS A CA 1
ATOM 2359 C C . CYS A 1 344 ? 19.234 -12.015 14.008 1.00 95.69 344 CYS A C 1
ATOM 2361 O O . CYS A 1 344 ? 19.989 -11.412 14.770 1.00 95.69 344 CYS A O 1
ATOM 2363 N N . ASP A 1 345 ? 19.085 -11.714 12.718 1.00 93.44 345 ASP A N 1
ATOM 2364 C CA . ASP A 1 345 ? 19.674 -10.552 12.047 1.00 93.44 345 ASP A CA 1
ATOM 2365 C C . ASP A 1 345 ? 18.627 -9.448 11.755 1.00 93.44 345 ASP A C 1
ATOM 2367 O O . ASP A 1 345 ? 19.010 -8.290 11.579 1.00 93.44 345 ASP A O 1
ATOM 2371 N N . ASN A 1 346 ? 17.318 -9.765 11.729 1.00 91.38 346 ASN A N 1
ATOM 2372 C CA . ASN A 1 346 ? 16.223 -8.781 11.642 1.00 91.38 346 ASN A CA 1
ATOM 2373 C C . ASN A 1 346 ? 14.881 -9.269 12.243 1.00 91.38 346 ASN A C 1
ATOM 2375 O O . ASN A 1 346 ? 14.714 -10.443 12.578 1.00 91.38 346 ASN A O 1
ATOM 2379 N N . ASP A 1 347 ? 13.913 -8.354 12.368 1.00 89.88 347 ASP A N 1
ATOM 2380 C CA . ASP A 1 347 ? 12.584 -8.596 12.962 1.00 89.88 347 ASP A CA 1
ATOM 2381 C C . ASP A 1 347 ? 11.708 -9.603 12.192 1.00 89.88 347 ASP A C 1
ATOM 2383 O O . ASP A 1 347 ? 10.906 -10.322 12.795 1.00 89.88 347 ASP A O 1
ATOM 2387 N N . ALA A 1 348 ? 11.847 -9.678 10.864 1.00 88.62 348 ALA A N 1
ATOM 2388 C CA . ALA A 1 348 ? 11.043 -10.557 10.014 1.00 88.62 348 ALA A CA 1
ATOM 2389 C C . ALA A 1 348 ? 11.410 -12.039 10.188 1.00 88.62 348 ALA A C 1
ATOM 2391 O O . ALA A 1 348 ? 10.571 -12.907 9.939 1.00 88.62 348 ALA A O 1
ATOM 2392 N N . GLU A 1 349 ? 12.626 -12.334 10.660 1.00 92.12 349 GLU A N 1
ATOM 2393 C CA . GLU A 1 349 ? 13.055 -13.693 10.997 1.00 92.12 349 GLU A CA 1
ATOM 2394 C C . GLU A 1 349 ? 12.323 -14.265 12.222 1.00 92.12 349 GLU A C 1
ATOM 2396 O O . GLU A 1 349 ? 12.258 -15.486 12.382 1.00 92.12 349 GLU A O 1
ATOM 2401 N N . CYS A 1 350 ? 11.793 -13.404 13.095 1.00 92.50 350 CYS A N 1
ATOM 2402 C CA . CYS A 1 350 ? 11.251 -13.768 14.400 1.00 92.50 350 CYS A CA 1
ATOM 2403 C C . CYS A 1 350 ? 9.737 -14.013 14.363 1.00 92.50 350 CYS A C 1
ATOM 2405 O O . CYS A 1 350 ? 8.976 -13.307 13.694 1.00 92.50 350 CYS A O 1
ATOM 2407 N N . LEU A 1 351 ? 9.280 -15.017 15.116 1.00 90.62 351 LEU A N 1
ATOM 2408 C CA . LEU A 1 351 ? 7.864 -15.379 15.215 1.00 90.62 351 LEU A CA 1
ATOM 2409 C C . LEU A 1 351 ? 7.058 -14.253 15.871 1.00 90.62 351 LEU A C 1
ATOM 2411 O O . LEU A 1 351 ? 6.015 -13.881 15.348 1.00 90.62 351 LEU A O 1
ATOM 2415 N N . SER A 1 352 ? 7.621 -13.655 16.922 1.00 88.88 352 SER A N 1
ATOM 2416 C CA . SER A 1 352 ? 7.130 -12.457 17.610 1.00 88.88 352 SER A CA 1
ATOM 2417 C C . SER A 1 352 ? 7.093 -11.185 16.753 1.00 88.88 352 SER A C 1
ATOM 2419 O O . SER A 1 352 ? 6.463 -10.205 17.148 1.00 88.88 352 SER A O 1
ATOM 2421 N N . GLY A 1 353 ? 7.811 -11.167 15.623 1.00 88.25 353 GLY A N 1
ATOM 2422 C CA . GLY A 1 353 ? 8.087 -9.952 14.857 1.00 88.25 353 GLY A CA 1
ATOM 2423 C C . GLY A 1 353 ? 9.049 -8.980 15.554 1.00 88.25 353 GLY A C 1
ATOM 2424 O O . GLY A 1 353 ? 8.969 -7.782 15.303 1.00 88.25 353 GLY A O 1
ATOM 2425 N N . THR A 1 354 ? 9.911 -9.445 16.470 1.00 90.31 354 THR A N 1
ATOM 2426 C CA . THR A 1 354 ? 10.880 -8.583 17.174 1.00 90.31 354 THR A CA 1
ATOM 2427 C C . THR A 1 354 ? 12.237 -9.264 17.370 1.00 90.31 354 THR A C 1
ATOM 2429 O O . THR A 1 354 ? 12.343 -10.297 18.034 1.00 90.31 354 THR A O 1
ATOM 2432 N N . CYS A 1 355 ? 13.285 -8.637 16.839 1.00 93.38 355 CYS A N 1
ATOM 2433 C CA . CYS A 1 355 ? 14.688 -8.994 17.009 1.00 93.38 355 CYS A CA 1
ATOM 2434 C C . CYS A 1 355 ? 15.385 -7.937 17.877 1.00 93.38 355 CYS A C 1
ATOM 2436 O O . CYS A 1 355 ? 15.442 -6.761 17.517 1.00 93.38 355 CYS A O 1
ATOM 2438 N N . ASP A 1 356 ? 15.950 -8.322 19.025 1.00 95.25 356 ASP A N 1
ATOM 2439 C CA . ASP A 1 356 ? 16.794 -7.397 19.784 1.00 95.25 356 ASP A CA 1
ATOM 2440 C C . ASP A 1 356 ? 18.179 -7.307 19.137 1.00 95.25 356 ASP A C 1
ATOM 2442 O O . ASP A 1 356 ? 19.061 -8.128 19.392 1.00 95.25 356 ASP A O 1
ATOM 2446 N N . TYR A 1 357 ? 18.388 -6.256 18.346 1.00 93.75 357 TYR A N 1
ATOM 2447 C CA . TYR A 1 357 ? 19.656 -5.924 17.691 1.00 93.75 357 TYR A CA 1
ATOM 2448 C C . TYR A 1 357 ? 20.849 -5.708 18.657 1.00 93.75 357 TYR A C 1
ATOM 2450 O O . TYR A 1 357 ? 21.982 -5.575 18.192 1.00 93.75 357 TYR A O 1
ATOM 2458 N N . VAL A 1 358 ? 20.643 -5.664 19.984 1.00 94.94 358 VAL A N 1
ATOM 2459 C CA . VAL A 1 358 ? 21.723 -5.591 20.989 1.00 94.94 358 VAL A CA 1
ATOM 2460 C C . VAL A 1 358 ? 22.209 -6.980 21.419 1.00 94.94 358 VAL A C 1
ATOM 2462 O O . VAL A 1 358 ? 23.420 -7.181 21.550 1.00 94.94 358 VAL A O 1
ATOM 2465 N N . SER A 1 359 ? 21.306 -7.941 21.640 1.00 96.44 359 SER A N 1
ATOM 2466 C CA . SER A 1 359 ? 21.657 -9.344 21.935 1.00 96.44 359 SER A CA 1
ATOM 2467 C C . SER A 1 359 ? 21.823 -10.217 20.687 1.00 96.44 359 SER A C 1
ATOM 2469 O O . SER A 1 359 ? 22.494 -11.249 20.759 1.00 96.44 359 SER A O 1
ATOM 2471 N N . GLY A 1 360 ? 21.239 -9.808 19.559 1.00 96.88 360 GLY A N 1
ATOM 2472 C CA . GLY A 1 360 ? 21.145 -10.587 18.326 1.00 96.88 360 GLY A CA 1
ATOM 2473 C C . GLY A 1 360 ? 20.193 -11.778 18.447 1.00 96.88 360 GLY A C 1
ATOM 2474 O O . GLY A 1 360 ? 20.485 -12.827 17.878 1.00 96.88 360 GLY A O 1
ATOM 2475 N N . THR A 1 361 ? 19.112 -11.671 19.233 1.00 97.75 361 THR A N 1
ATOM 2476 C CA . THR A 1 361 ? 18.135 -12.761 19.436 1.00 97.75 361 THR A CA 1
ATOM 2477 C C . THR A 1 361 ? 16.685 -12.296 19.342 1.00 97.75 361 THR A C 1
ATOM 2479 O O . THR A 1 361 ? 16.359 -11.162 19.698 1.00 97.75 361 THR A O 1
ATOM 2482 N N . CYS A 1 362 ? 15.809 -13.186 18.870 1.00 96.69 362 CYS A N 1
ATOM 2483 C CA . CYS A 1 362 ? 14.370 -12.959 18.863 1.00 96.69 362 CYS A CA 1
ATOM 2484 C C . CYS A 1 362 ? 13.879 -12.790 20.297 1.00 96.69 362 CYS A C 1
ATOM 2486 O O . CYS A 1 362 ? 14.217 -13.594 21.168 1.00 96.69 362 CYS A O 1
ATOM 2488 N N . GLN A 1 363 ? 13.082 -11.758 20.540 1.00 95.50 363 GLN A N 1
ATOM 2489 C CA . GLN A 1 363 ? 12.495 -11.490 21.848 1.00 95.50 363 GLN A CA 1
ATOM 2490 C C . GLN A 1 363 ? 10.975 -11.649 21.781 1.00 95.50 363 GLN A C 1
ATOM 2492 O O . GLN A 1 363 ? 10.389 -11.339 20.737 1.00 95.50 363 GLN A O 1
ATOM 2497 N N . PRO A 1 364 ? 10.321 -12.077 22.879 1.00 90.75 364 PRO A N 1
ATOM 2498 C CA . PRO A 1 364 ? 8.868 -12.023 22.967 1.00 90.75 364 PRO A CA 1
ATOM 2499 C C . PRO A 1 364 ? 8.403 -10.571 22.769 1.00 90.75 364 PRO A C 1
ATOM 2501 O O . PRO A 1 364 ? 9.096 -9.643 23.203 1.00 90.75 364 PRO A O 1
ATOM 2504 N N . PRO A 1 365 ? 7.243 -10.342 22.134 1.00 83.31 365 PRO A N 1
ATOM 2505 C CA . PRO A 1 365 ? 6.826 -8.996 21.780 1.00 83.31 365 PRO A CA 1
ATOM 2506 C C . PRO A 1 365 ? 6.515 -8.199 23.051 1.00 83.31 365 PRO A C 1
ATOM 2508 O O . PRO A 1 365 ? 5.786 -8.652 23.938 1.00 83.31 365 PRO A O 1
ATOM 2511 N N . VAL A 1 366 ? 7.097 -7.004 23.152 1.00 80.00 366 VAL A N 1
ATOM 2512 C CA . VAL A 1 366 ? 6.930 -6.139 24.322 1.00 80.00 366 VAL A CA 1
ATOM 2513 C C . VAL A 1 366 ? 5.595 -5.407 24.207 1.00 80.00 366 VAL A C 1
ATOM 2515 O O . VAL A 1 366 ? 5.453 -4.464 23.428 1.00 80.00 366 VAL A O 1
ATOM 2518 N N . CYS A 1 367 ? 4.610 -5.864 24.978 1.00 79.81 367 CYS A N 1
ATOM 2519 C CA . CYS A 1 367 ? 3.327 -5.184 25.129 1.00 79.81 367 CYS A CA 1
ATOM 2520 C C . CYS A 1 367 ? 3.441 -4.157 26.273 1.00 79.81 367 CYS A C 1
ATOM 2522 O O . CYS A 1 367 ? 3.470 -4.554 27.443 1.00 79.81 367 CYS A O 1
ATOM 2524 N N . GLU A 1 368 ? 3.542 -2.867 25.933 1.00 65.12 368 GLU A N 1
ATOM 2525 C CA . GLU A 1 368 ? 3.533 -1.731 26.881 1.00 65.12 368 GLU A CA 1
ATOM 2526 C C . GLU A 1 368 ? 2.116 -1.183 27.145 1.00 65.12 368 GLU A C 1
ATOM 2528 O O . GLU A 1 368 ? 1.291 -1.198 26.204 1.00 65.12 368 GLU A O 1
#

Sequence (368 aa):
MRHVTSLLFGLLAAVPLLAACGDDGGGSSGVTSPSRIDEEMAATFCDILASCDATSAQTETRIYAWLAAAAGPAACRDYIGSIVAGDPATSREALVAAGRITFDGAAFSRCLATARATCDVSLDAVPDCRAAFAGTVAPGGACRVDDECAGGFCDGNQGGDCDGVCKALPGIGEACPDYRCRVGSELAACLDGLCVVVSRTTAQLGETCDVLTDAATLPTCAAGLVCGYGDVGQNACVAPLPSGSPCTSSRLCPEGELCVDGTCAAVALAVTAGAACSVDGVSAPFCNPMSRLSCIDGTCQPWGNGAAGTVCPQGSDSPNVCATGLWCDATSRCADRKADDLPCDNDAECLSGTCDYVSGTCQPPVCE

Foldseek 3Di:
DDDDDDDDDDDDDDDDDDPPPPPVPPPPPQQPALVCLLLLLQLLLLLLLAPPDCLQEALVSLVVSLLCVVQDSVLSSLLSSLVQCFAVCPHSSNCVVVVLKPFDSVLVSVLSVVCSVNSYSPSVLPVSSVVGIAADAEFQGWAQAQSSYGCFTFAFDRPFPDTGGTDHADEAQDFDDVFGHRQDNFDWTADPRGIHGAAEAEAEALAAACDQDPVNYHYDYDGQWHQQPDPGRVRHTHHADEAFDFADFQSRHDRCWTQAPRGTHRFAEDLDWFAFADPRSPVGHAYRVSSQWHQDPRTTHHADSQEFFGAFDPPPLPSSRHHPQWDQDPVRGTHGADEWPAAAPAQSSHSRSDADPVVRTHHHPDTD